Protein 3LLT (pdb70)

Radius of gyration: 21.06 Å; Cα contacts (8 Å, |Δi|>4): 630; chains: 1; bounding box: 60×53×44 Å

Organism: Plasmodium falciparum (isolate 3D7) (NCBI:txid36329)

Solvent-accessible surface area: 16870 Å² total; per-residue (Å²): 115,97,147,90,11,18,91,63,157,150,48,57,75,0,75,123,14,12,62,1,47,117,77,63,32,59,45,95,107,4,14,33,0,19,0,40,30,93,118,66,145,117,109,18,6,0,30,0,3,36,93,77,173,146,43,18,57,52,3,111,105,12,2,72,8,1,149,130,0,51,39,152,65,151,68,5,36,4,0,4,90,20,91,18,111,27,86,43,187,57,16,3,0,0,18,18,25,32,12,9,25,3,0,71,92,0,0,54,130,6,120,115,23,13,12,45,37,100,12,0,61,76,1,0,36,38,0,0,91,0,6,28,28,1,73,152,79,47,0,6,0,1,23,3,40,0,65,8,1,29,0,40,32,59,190,29,46,70,71,94,37,91,23,162,77,36,108,95,38,124,125,32,114,2,51,82,6,171,30,27,18,0,7,0,42,52,0,31,82,10,14,31,154,111,70,189,63,26,71,107,17,19,41,78,39,7,20,0,0,2,3,7,0,41,48,47,26,73,30,11,0,5,2,0,0,1,0,2,0,0,1,3,0,21,40,3,64,64,16,1,170,13,140,39,29,13,13,0,0,3,4,0,58,43,4,20,56,102,6,42,119,72,14,4,99,86,0,24,135,48,112,0,53,126,23,12,58,132,143,46,53,112,12,6,51,76,113,70,28,80,53,127,96,9,55,96,52,8,162,148,24,94,35,0,133,107,44,3,118,67,153,76,0,15,83,0,0,65,34,0,1,40,0,34,27,119,118,15,22,24,2,48,107,3,48,164,35,136,8,16,144

Structure (mmCIF, N/CA/C/O backbone):
data_3LLT
#
_entry.id   3LLT
#
_cell.length_a   140.081
_cell.length_b   140.081
_cell.length_c   52.418
_cell.angle_alpha   90.00
_cell.angle_beta   90.00
_cell.angle_gamma   120.00
#
_symmetry.space_group_name_H-M   'P 65'
#
loop_
_entity.id
_entity.type
_entity.pdbx_description
1 polymer 'Serine/threonine kinase-1, PfLammer'
2 non-polymer 'SULFATE ION'
3 non-polymer 'ACETATE ION'
4 non-polymer 'PHOSPHOAMINOPHOSPHONIC ACID-ADENYLATE ESTER'
5 water water
#
loop_
_atom_site.group_PDB
_atom_site.id
_atom_site.type_symbol
_atom_site.label_atom_id
_atom_site.label_alt_id
_atom_site.label_comp_id
_atom_site.label_asym_id
_atom_site.label_entity_id
_atom_site.label_seq_id
_atom_site.pdbx_PDB_ins_code
_atom_site.Cartn_x
_atom_site.Cartn_y
_atom_site.Cartn_z
_atom_site.occupancy
_atom_site.B_iso_or_equiv
_atom_site.auth_seq_id
_atom_site.auth_comp_id
_atom_site.auth_asym_id
_atom_site.auth_atom_id
_atom_site.pdbx_PDB_model_num
ATOM 1 N N . ASP A 1 20 ? 57.661 -36.258 -7.388 1.00 51.83 535 ASP A N 1
ATOM 2 C CA . ASP A 1 20 ? 59.064 -36.562 -6.974 1.00 51.79 535 ASP A CA 1
ATOM 3 C C . ASP A 1 20 ? 59.565 -35.581 -5.911 1.00 51.75 535 ASP A C 1
ATOM 4 O O . ASP A 1 20 ? 59.037 -34.475 -5.777 1.00 51.73 535 ASP A O 1
ATOM 6 N N . GLU A 1 21 ? 60.586 -35.996 -5.160 1.00 51.68 536 GLU A N 1
ATOM 7 C CA . GLU A 1 21 ? 61.186 -35.158 -4.115 1.00 51.64 536 GLU A CA 1
ATOM 8 C C . GLU A 1 21 ? 62.177 -34.121 -4.662 1.00 51.44 536 GLU A C 1
ATOM 9 O O . GLU A 1 21 ? 62.685 -33.283 -3.912 1.00 51.52 536 GLU A O 1
ATOM 15 N N . ILE A 1 22 ? 62.442 -34.179 -5.967 1.00 51.12 537 ILE A N 1
ATOM 16 C CA . ILE A 1 22 ? 63.291 -33.189 -6.635 1.00 50.74 537 ILE A CA 1
ATOM 17 C C . ILE A 1 22 ? 62.536 -31.860 -6.769 1.00 50.44 537 ILE A C 1
ATOM 18 O O . ILE A 1 22 ? 63.149 -30.794 -6.853 1.00 50.46 537 ILE A O 1
ATOM 23 N N . VAL A 1 23 ? 61.206 -31.939 -6.759 1.00 50.02 538 VAL A N 1
ATOM 24 C CA . VAL A 1 23 ? 60.333 -30.760 -6.803 1.00 49.64 538 VAL A CA 1
ATOM 25 C C . VAL A 1 23 ? 60.530 -29.842 -5.584 1.00 49.34 538 VAL A C 1
ATOM 26 O O . VAL A 1 23 ? 60.261 -28.638 -5.653 1.00 49.32 538 VAL A O 1
ATOM 30 N N . HIS A 1 24 ? 61.011 -30.413 -4.480 1.00 48.90 539 HIS A N 1
ATOM 31 C CA . HIS A 1 24 ? 61.260 -29.658 -3.251 1.00 48.44 539 HIS A CA 1
ATOM 32 C C . HIS A 1 24 ? 62.445 -28.702 -3.361 1.00 48.16 539 HIS A C 1
ATOM 33 O O . HIS A 1 24 ? 63.264 -28.807 -4.276 1.00 48.11 539 HIS A O 1
ATOM 40 N N . PHE A 1 25 ? 62.511 -27.774 -2.408 1.00 47.83 540 PHE A N 1
ATOM 41 C CA . PHE A 1 25 ? 63.552 -26.750 -2.318 1.00 47.52 540 PHE A CA 1
ATOM 42 C C . PHE A 1 25 ? 64.969 -27.299 -2.496 1.00 47.34 540 PHE A C 1
ATOM 43 O O . PHE A 1 25 ? 65.362 -28.264 -1.835 1.00 47.27 540 PHE A O 1
ATOM 51 N N . SER A 1 26 ? 65.719 -26.676 -3.403 1.00 47.15 541 SER A N 1
ATOM 52 C CA . SER A 1 26 ? 67.111 -27.038 -3.658 1.00 46.98 541 SER A CA 1
ATOM 53 C C . SER A 1 26 ? 68.017 -26.376 -2.627 1.00 46.81 541 SER A C 1
ATOM 54 O O . SER A 1 26 ? 68.017 -25.153 -2.477 1.00 46.80 541 SER A O 1
ATOM 57 N N . TRP A 1 27 ? 68.786 -27.199 -1.923 1.00 46.63 542 TRP A N 1
ATOM 58 C CA . TRP A 1 27 ? 69.604 -26.745 -0.806 1.00 46.46 542 TRP A CA 1
ATOM 59 C C . TRP A 1 27 ? 71.028 -27.283 -0.901 1.00 46.46 542 TRP A C 1
ATOM 60 O O . TRP A 1 27 ? 71.323 -28.147 -1.728 1.00 46.45 542 TRP A O 1
ATOM 71 N N . LYS A 1 28 ? 71.904 -26.760 -0.048 1.00 46.46 543 LYS A N 1
ATOM 72 C CA . LYS A 1 28 ? 73.268 -27.259 0.076 1.00 46.49 543 LYS A CA 1
ATOM 73 C C . LYS A 1 28 ? 73.751 -27.006 1.495 1.00 46.37 543 LYS A C 1
ATOM 74 O O . LYS A 1 28 ? 73.344 -26.028 2.123 1.00 46.37 543 LYS A O 1
ATOM 80 N N . LYS A 1 29 ? 74.606 -27.891 2.004 1.00 46.27 544 LYS A N 1
ATOM 81 C CA . LYS A 1 29 ? 75.206 -27.702 3.323 1.00 46.18 544 LYS A CA 1
ATOM 82 C C . LYS A 1 29 ? 76.011 -26.400 3.338 1.00 46.06 544 LYS A C 1
ATOM 83 O O . LYS A 1 29 ? 76.809 -26.140 2.433 1.00 45.99 544 LYS A O 1
ATOM 89 N N . GLY A 1 30 ? 75.778 -25.581 4.359 1.00 45.93 545 GLY A N 1
ATOM 90 C CA . GLY A 1 30 ? 76.437 -24.283 4.470 1.00 45.76 545 GLY A CA 1
ATOM 91 C C . GLY A 1 30 ? 75.577 -23.126 3.999 1.00 45.63 545 GLY A C 1
ATOM 92 O O . GLY A 1 30 ? 75.990 -21.968 4.087 1.00 45.60 545 GLY A O 1
ATOM 93 N N . MET A 1 31 ? 74.385 -23.438 3.489 1.00 45.55 546 MET A N 1
ATOM 94 C CA . MET A 1 31 ? 73.402 -22.420 3.118 1.00 45.48 546 MET A CA 1
ATOM 95 C C . MET A 1 31 ? 73.013 -21.570 4.318 1.00 45.19 546 MET A C 1
ATOM 96 O O . MET A 1 31 ? 72.928 -22.064 5.445 1.00 45.21 546 MET A O 1
ATOM 101 N N . LEU A 1 32 ? 72.768 -20.293 4.055 1.00 44.86 547 LEU A N 1
ATOM 102 C CA . LEU A 1 32 ? 72.433 -19.336 5.093 1.00 44.58 547 LEU A CA 1
ATOM 103 C C . LEU A 1 32 ? 71.068 -18.724 4.782 1.00 44.31 547 LEU A C 1
ATOM 104 O O . LEU A 1 32 ? 70.935 -17.893 3.880 1.00 44.42 547 LEU A O 1
ATOM 109 N N . LEU A 1 33 ? 70.055 -19.168 5.524 1.00 43.87 548 LEU A N 1
ATOM 110 C CA . LEU A 1 33 ? 68.671 -18.752 5.297 1.00 43.47 548 LEU A CA 1
ATOM 111 C C . LEU A 1 33 ? 68.298 -17.556 6.166 1.00 43.18 548 LEU A C 1
ATOM 112 O O . LEU A 1 33 ? 68.489 -17.587 7.386 1.00 43.13 548 LEU A O 1
ATOM 117 N N . ASN A 1 34 ? 67.776 -16.509 5.522 1.00 42.82 549 ASN A N 1
ATOM 118 C CA . ASN A 1 34 ? 67.270 -15.302 6.196 1.00 42.50 549 ASN A CA 1
ATOM 119 C C . ASN A 1 34 ? 68.278 -14.641 7.150 1.00 42.18 549 ASN A C 1
ATOM 120 O O . ASN A 1 34 ? 67.893 -14.094 8.190 1.00 42.17 549 ASN A O 1
ATOM 125 N N A ASN A 1 35 ? 69.559 -14.709 6.783 0.50 42.00 550 ASN A N 1
ATOM 126 N N B ASN A 1 35 ? 69.558 -14.689 6.776 0.50 41.99 550 ASN A N 1
ATOM 127 C CA A ASN A 1 35 ? 70.666 -14.178 7.589 0.50 41.79 550 ASN A CA 1
ATOM 128 C CA B ASN A 1 35 ? 70.675 -14.180 7.591 0.50 41.76 550 ASN A CA 1
ATOM 129 C C A ASN A 1 35 ? 70.670 -14.645 9.046 0.50 41.59 550 ASN A C 1
ATOM 130 C C B ASN A 1 35 ? 70.671 -14.646 9.048 0.50 41.57 550 ASN A C 1
ATOM 131 O O A ASN A 1 35 ? 71.058 -13.891 9.942 0.50 41.62 550 ASN A O 1
ATOM 132 O O B ASN A 1 35 ? 71.055 -13.892 9.945 0.50 41.61 550 ASN A O 1
ATOM 141 N N . ALA A 1 36 ? 70.243 -15.888 9.270 1.00 41.36 551 ALA A N 1
ATOM 142 C CA . ALA A 1 36 ? 70.123 -16.446 10.624 1.00 40.90 551 ALA A CA 1
ATOM 143 C C . ALA A 1 36 ? 70.357 -17.954 10.704 1.00 40.54 551 ALA A C 1
ATOM 144 O O . ALA A 1 36 ? 71.098 -18.422 11.569 1.00 40.45 551 ALA A O 1
ATOM 146 N N . PHE A 1 37 ? 69.726 -18.708 9.805 1.00 40.12 552 PHE A N 1
ATOM 147 C CA . PHE A 1 37 ? 69.727 -20.169 9.885 1.00 39.69 552 PHE A CA 1
ATOM 148 C C . PHE A 1 37 ? 70.751 -20.831 8.969 1.00 39.68 552 PHE A C 1
ATOM 149 O O . PHE A 1 37 ? 70.729 -20.642 7.751 1.00 39.69 552 PHE A O 1
ATOM 157 N N . LEU A 1 38 ? 71.644 -21.611 9.572 1.00 39.61 553 LEU A N 1
ATOM 158 C CA . LEU A 1 38 ? 72.662 -22.350 8.833 1.00 39.60 553 LEU A CA 1
ATOM 159 C C . LEU A 1 38 ? 72.197 -23.778 8.559 1.00 39.50 553 LEU A C 1
ATOM 160 O O . LEU A 1 38 ? 72.032 -24.572 9.487 1.00 39.39 553 LEU A O 1
ATOM 165 N N . VAL A 1 39 ? 71.995 -24.094 7.281 1.00 39.42 554 VAL A N 1
ATOM 166 C CA . VAL A 1 39 ? 71.544 -25.423 6.859 1.00 39.30 554 VAL A CA 1
ATOM 167 C C . VAL A 1 39 ? 72.641 -26.473 7.065 1.00 39.27 554 VAL A C 1
ATOM 168 O O . VAL A 1 39 ? 73.772 -26.304 6.597 1.00 39.29 554 VAL A O 1
ATOM 172 N N . ILE A 1 40 ? 72.294 -27.545 7.774 1.00 39.17 555 ILE A N 1
ATOM 173 C CA . ILE A 1 40 ? 73.220 -28.647 8.044 1.00 39.10 555 ILE A CA 1
ATOM 174 C C . ILE A 1 40 ? 72.892 -29.874 7.182 1.00 39.09 555 ILE A C 1
ATOM 175 O O . ILE A 1 40 ? 73.748 -30.362 6.443 1.00 39.10 555 ILE A O 1
ATOM 180 N N . ARG A 1 41 ? 71.653 -30.356 7.280 1.00 39.07 556 ARG A N 1
ATOM 181 C CA . ARG A 1 41 ? 71.202 -31.537 6.539 1.00 39.14 556 ARG A CA 1
ATOM 182 C C . ARG A 1 41 ? 69.676 -31.583 6.413 1.00 39.04 556 ARG A C 1
ATOM 183 O O . ARG A 1 41 ? 68.974 -30.760 7.004 1.00 39.04 556 ARG A O 1
ATOM 191 N N . LYS A 1 42 ? 69.177 -32.545 5.635 1.00 38.88 557 LYS A N 1
ATOM 192 C CA . LYS A 1 42 ? 67.740 -32.778 5.505 1.00 38.74 557 LYS A CA 1
ATOM 193 C C . LYS A 1 42 ? 67.254 -33.749 6.580 1.00 38.57 557 LYS A C 1
ATOM 194 O O . LYS A 1 42 ? 67.913 -34.749 6.865 1.00 38.53 557 LYS A O 1
ATOM 200 N N . MET A 1 43 ? 66.102 -33.440 7.171 1.00 38.46 558 MET A N 1
ATOM 201 C CA . MET A 1 43 ? 65.497 -34.283 8.205 1.00 38.32 558 MET A CA 1
ATOM 202 C C . MET A 1 43 ? 64.385 -35.168 7.646 1.00 38.33 558 MET A C 1
ATOM 203 O O . MET A 1 43 ? 64.218 -36.310 8.076 1.00 38.32 558 MET A O 1
ATOM 208 N N . GLY A 1 44 ? 63.627 -34.631 6.692 1.00 38.27 559 GLY A N 1
ATOM 209 C CA . GLY A 1 44 ? 62.539 -35.369 6.062 1.00 38.31 559 GLY A CA 1
ATOM 210 C C . GLY A 1 44 ? 61.755 -34.546 5.060 1.00 38.34 559 GLY A C 1
ATOM 211 O O . GLY A 1 44 ? 61.797 -33.312 5.080 1.00 38.40 559 GLY A O 1
ATOM 212 N N . ASP A 1 45 ? 61.037 -35.240 4.181 1.00 38.30 560 ASP A N 1
ATOM 213 C CA . ASP A 1 45 ? 60.226 -34.601 3.153 1.00 38.25 560 ASP A CA 1
ATOM 214 C C . ASP A 1 45 ? 58.754 -34.948 3.309 1.00 38.11 560 ASP A C 1
ATOM 215 O O . ASP A 1 45 ? 58.404 -36.078 3.653 1.00 38.14 560 ASP A O 1
ATOM 220 N N . GLY A 1 46 ? 57.900 -33.959 3.065 1.00 37.97 561 GLY A N 1
ATOM 221 C CA . GLY A 1 46 ? 56.470 -34.189 2.914 1.00 37.81 561 GLY A CA 1
ATOM 222 C C . GLY A 1 46 ? 56.097 -34.015 1.454 1.00 37.77 561 GLY A C 1
ATOM 223 O O . GLY A 1 46 ? 56.934 -34.203 0.564 1.00 37.72 561 GLY A O 1
ATOM 224 N N . THR A 1 47 ? 54.843 -33.658 1.202 1.00 37.66 562 THR A N 1
ATOM 225 C CA . THR A 1 47 ? 54.404 -33.343 -0.155 1.00 37.54 562 THR A CA 1
ATOM 226 C C . THR A 1 47 ? 54.369 -31.828 -0.351 1.00 37.30 562 THR A C 1
ATOM 227 O O . THR A 1 47 ? 54.385 -31.337 -1.484 1.00 37.36 562 THR A O 1
ATOM 231 N N . PHE A 1 48 ? 54.337 -31.096 0.761 1.00 36.93 563 PHE A N 1
ATOM 232 C CA . PHE A 1 48 ? 54.246 -29.636 0.737 1.00 36.69 563 PHE A CA 1
ATOM 233 C C . PHE A 1 48 ? 55.549 -28.950 1.149 1.00 36.29 563 PHE A C 1
ATOM 234 O O . PHE A 1 48 ? 55.888 -27.887 0.624 1.00 36.30 563 PHE A O 1
ATOM 242 N N . GLY A 1 49 ? 56.271 -29.555 2.088 1.00 35.81 564 GLY A N 1
ATOM 243 C CA . GLY A 1 49 ? 57.475 -28.943 2.634 1.00 35.21 564 GLY A CA 1
ATOM 244 C C . GLY A 1 49 ? 58.662 -29.871 2.793 1.00 34.80 564 GLY A C 1
ATOM 245 O O . GLY A 1 49 ? 58.505 -31.081 2.969 1.00 34.86 564 GLY A O 1
ATOM 246 N N . ARG A 1 50 ? 59.854 -29.286 2.719 1.00 34.32 565 ARG A N 1
ATOM 247 C CA . ARG A 1 50 ? 61.104 -29.984 2.998 1.00 33.87 565 ARG A CA 1
ATOM 248 C C . ARG A 1 50 ? 61.666 -29.461 4.317 1.00 33.56 565 ARG A C 1
ATOM 249 O O . ARG A 1 50 ? 61.843 -28.252 4.488 1.00 33.41 565 ARG A O 1
ATOM 257 N N . VAL A 1 51 ? 61.936 -30.376 5.245 1.00 33.20 566 VAL A N 1
ATOM 258 C CA . VAL A 1 51 ? 62.386 -30.010 6.589 1.00 32.82 566 VAL A CA 1
ATOM 259 C C . VAL A 1 51 ? 63.897 -30.182 6.736 1.00 32.64 566 VAL A C 1
ATOM 260 O O . VAL A 1 51 ? 64.418 -31.295 6.651 1.00 32.68 566 VAL A O 1
ATOM 264 N N . LEU A 1 52 ? 64.587 -29.066 6.954 1.00 32.46 567 LEU A N 1
ATOM 265 C CA . LEU A 1 52 ? 66.043 -29.054 7.065 1.00 32.29 567 LEU A CA 1
ATOM 266 C C . LEU A 1 52 ? 66.488 -28.740 8.488 1.00 32.20 567 LEU A C 1
ATOM 267 O O . LEU A 1 52 ? 65.910 -27.878 9.153 1.00 32.22 567 LEU A O 1
ATOM 272 N N . LEU A 1 53 ? 67.515 -29.449 8.951 1.00 32.11 568 LEU A N 1
ATOM 273 C CA . LEU A 1 53 ? 68.117 -29.168 10.250 1.00 32.03 568 LEU A CA 1
ATOM 274 C C . LEU A 1 53 ? 69.037 -27.955 10.140 1.00 32.07 568 LEU A C 1
ATOM 275 O O . LEU A 1 53 ? 69.971 -27.942 9.333 1.00 31.96 568 LEU A O 1
ATOM 280 N N . CYS A 1 54 ? 68.757 -26.940 10.952 1.00 32.11 569 CYS A N 1
ATOM 281 C CA . CYS A 1 54 ? 69.502 -25.686 10.913 1.00 32.25 569 CYS A CA 1
ATOM 282 C C . CYS A 1 54 ? 70.007 -25.264 12.284 1.00 32.24 569 CYS A C 1
ATOM 283 O O . CYS A 1 54 ? 69.375 -25.544 13.304 1.00 32.23 569 CYS A O 1
ATOM 286 N N . GLN A 1 55 ? 71.152 -24.589 12.297 1.00 32.36 570 GLN A N 1
ATOM 287 C CA . GLN A 1 55 ? 71.639 -23.922 13.497 1.00 32.55 570 GLN A CA 1
ATOM 288 C C . GLN A 1 55 ? 71.567 -22.409 13.315 1.00 32.53 570 GLN A C 1
ATOM 289 O O . GLN A 1 55 ? 72.056 -21.870 12.320 1.00 32.36 570 GLN A O 1
ATOM 295 N N . HIS A 1 56 ? 70.941 -21.740 14.279 1.00 32.64 571 HIS A N 1
ATOM 296 C CA . HIS A 1 56 ? 70.854 -20.284 14.299 1.00 32.78 571 HIS A CA 1
ATOM 297 C C . HIS A 1 56 ? 72.213 -19.712 14.691 1.00 32.85 571 HIS A C 1
ATOM 298 O O . HIS A 1 56 ? 72.804 -20.135 15.685 1.00 32.81 571 HIS A O 1
ATOM 305 N N . ILE A 1 57 ? 72.713 -18.759 13.907 1.00 33.02 572 ILE A N 1
ATOM 306 C CA . ILE A 1 57 ? 74.058 -18.209 14.135 1.00 33.15 572 ILE A CA 1
ATOM 307 C C . ILE A 1 57 ? 74.151 -17.202 15.290 1.00 33.20 572 ILE A C 1
ATOM 308 O O . ILE A 1 57 ? 75.250 -16.820 15.692 1.00 33.31 572 ILE A O 1
ATOM 313 N N . ASP A 1 58 ? 73.005 -16.784 15.823 1.00 33.34 573 ASP A N 1
ATOM 314 C CA . ASP A 1 58 ? 72.974 -15.839 16.940 1.00 33.43 573 ASP A CA 1
ATOM 315 C C . ASP A 1 58 ? 72.921 -16.519 18.305 1.00 33.50 573 ASP A C 1
ATOM 316 O O . ASP A 1 58 ? 73.534 -16.039 19.259 1.00 33.65 573 ASP A O 1
ATOM 321 N N . ASN A 1 59 ? 72.186 -17.626 18.399 1.00 33.50 574 ASN A N 1
ATOM 322 C CA . ASN A 1 59 ? 72.034 -18.339 19.670 1.00 33.49 574 ASN A CA 1
ATOM 323 C C . ASN A 1 59 ? 72.642 -19.742 19.706 1.00 33.56 574 ASN A C 1
ATOM 324 O O . ASN A 1 59 ? 72.754 -20.346 20.775 1.00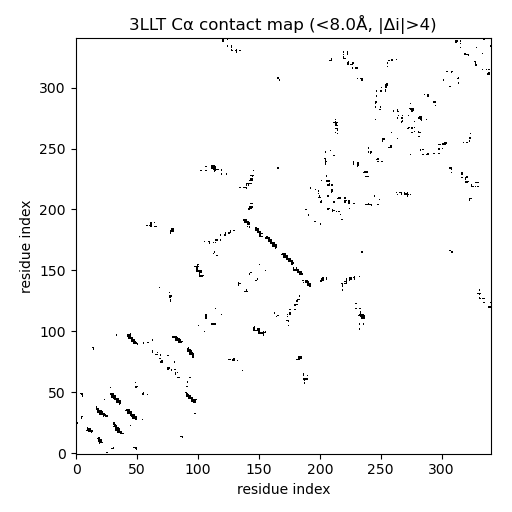 33.64 574 ASN A O 1
ATOM 329 N N . LYS A 1 60 ? 73.027 -20.250 18.535 1.00 33.59 575 LYS A N 1
ATOM 330 C CA . LYS A 1 60 ? 73.637 -21.584 18.381 1.00 33.68 575 LYS A CA 1
ATOM 331 C C . LYS A 1 60 ? 72.644 -22.740 18.596 1.00 33.48 575 LYS A C 1
ATOM 332 O O . LYS A 1 60 ? 73.018 -23.913 18.487 1.00 33.34 575 LYS A O 1
ATOM 338 N N . LYS A 1 61 ? 71.389 -22.399 18.890 1.00 33.24 576 LYS A N 1
ATOM 339 C CA . LYS A 1 61 ? 70.317 -23.383 19.065 1.00 33.11 576 LYS A CA 1
ATOM 340 C C . LYS A 1 61 ? 69.948 -24.059 17.743 1.00 32.91 576 LYS A C 1
ATOM 341 O O . LYS A 1 61 ? 70.103 -23.472 16.669 1.00 32.84 576 LYS A O 1
ATOM 347 N N . TYR A 1 62 ? 69.464 -25.296 17.834 1.00 32.75 577 TYR A N 1
ATOM 348 C CA . TYR A 1 62 ? 69.101 -26.080 16.653 1.00 32.61 577 TYR A CA 1
ATOM 349 C C . TYR A 1 62 ? 67.606 -26.027 16.368 1.00 32.22 577 TYR A C 1
ATOM 350 O O . TYR A 1 62 ? 66.788 -26.066 17.288 1.00 32.11 577 TYR A O 1
ATOM 359 N N . TYR A 1 63 ? 67.262 -25.941 15.087 1.00 31.92 578 TYR A N 1
ATOM 360 C CA . TYR A 1 63 ? 65.871 -25.859 14.655 1.00 31.72 578 TYR A CA 1
ATOM 361 C C . TYR A 1 63 ? 65.598 -26.736 13.440 1.00 31.65 578 TYR A C 1
ATOM 362 O O . TYR A 1 63 ? 66.485 -26.972 12.616 1.00 31.62 578 TYR A O 1
ATOM 371 N N . ALA A 1 64 ? 64.360 -27.212 13.343 1.00 31.57 579 ALA A N 1
ATOM 372 C CA . ALA A 1 64 ? 63.872 -27.869 12.142 1.00 31.56 579 ALA A CA 1
ATOM 373 C C . ALA A 1 64 ? 63.115 -26.834 11.314 1.00 31.63 579 ALA A C 1
ATOM 374 O O . ALA A 1 64 ? 62.082 -26.315 11.745 1.00 31.58 579 ALA A O 1
ATOM 376 N N . VAL A 1 65 ? 63.649 -26.515 10.140 1.00 31.70 580 VAL A N 1
ATOM 377 C CA . VAL A 1 65 ? 63.043 -25.508 9.274 1.00 31.97 580 VAL A CA 1
ATOM 378 C C . VAL A 1 65 ? 62.310 -26.172 8.109 1.00 32.30 580 VAL A C 1
ATOM 379 O O . VAL A 1 65 ? 62.927 -26.822 7.259 1.00 32.06 580 VAL A O 1
ATOM 383 N N . LYS A 1 66 ? 60.989 -26.005 8.083 1.00 32.75 581 LYS A N 1
ATOM 384 C CA . LYS A 1 66 ? 60.175 -26.524 6.992 1.00 33.35 581 LYS A CA 1
ATOM 385 C C . LYS A 1 66 ? 60.056 -25.486 5.883 1.00 33.83 581 LYS A C 1
ATOM 386 O O . LYS A 1 66 ? 59.423 -24.444 6.057 1.00 33.84 581 LYS A O 1
ATOM 392 N N . VAL A 1 67 ? 60.684 -25.782 4.750 1.00 34.59 582 VAL A N 1
ATOM 393 C CA . VAL A 1 67 ? 60.637 -24.918 3.578 1.00 35.37 582 VAL A CA 1
ATOM 394 C C . VAL A 1 67 ? 59.533 -25.408 2.640 1.00 36.03 582 VAL A C 1
ATOM 395 O O . VAL A 1 67 ? 59.654 -26.469 2.021 1.00 36.06 582 VAL A O 1
ATOM 399 N N . VAL A 1 68 ? 58.458 -24.628 2.554 1.00 36.88 583 VAL A N 1
ATOM 400 C CA . VAL A 1 68 ? 57.298 -24.964 1.726 1.00 37.75 583 VAL A CA 1
ATOM 401 C C . VAL A 1 68 ? 57.565 -24.608 0.262 1.00 38.49 583 VAL A C 1
ATOM 402 O O . VAL A 1 68 ? 58.242 -23.624 -0.029 1.00 38.67 583 VAL A O 1
ATOM 406 N N . ARG A 1 69 ? 57.023 -25.415 -0.647 1.00 39.49 584 ARG A N 1
ATOM 407 C CA . ARG A 1 69 ? 57.249 -25.264 -2.088 1.00 40.53 584 ARG A CA 1
ATOM 408 C C . ARG A 1 69 ? 56.783 -23.916 -2.657 1.00 41.14 584 ARG A C 1
ATOM 409 O O . ARG A 1 69 ? 55.867 -23.286 -2.119 1.00 41.18 584 ARG A O 1
ATOM 417 N N . ASN A 1 70 ? 57.432 -23.497 -3.747 1.00 41.95 585 ASN A N 1
ATOM 418 C CA . ASN A 1 70 ? 57.181 -22.215 -4.426 1.00 42.72 585 ASN A CA 1
ATOM 419 C C . ASN A 1 70 ? 55.712 -21.866 -4.654 1.00 43.13 585 ASN A C 1
ATOM 420 O O . ASN A 1 70 ? 55.331 -20.697 -4.567 1.00 43.41 585 ASN A O 1
ATOM 425 N N . ILE A 1 71 ? 54.906 -22.884 -4.951 1.00 43.53 586 ILE A N 1
ATOM 426 C CA . ILE A 1 71 ? 53.494 -22.722 -5.321 1.00 43.93 586 ILE A CA 1
ATOM 427 C C . ILE A 1 71 ? 52.716 -21.830 -4.348 1.00 44.18 586 ILE A C 1
ATOM 428 O O . ILE A 1 71 ? 52.882 -21.927 -3.130 1.00 44.21 586 ILE A O 1
ATOM 433 N N . LYS A 1 72 ? 51.875 -20.964 -4.913 1.00 44.51 587 LYS A N 1
ATOM 434 C CA . LYS A 1 72 ? 51.147 -19.939 -4.163 1.00 44.81 587 LYS A CA 1
ATOM 435 C C . LYS A 1 72 ? 50.057 -20.502 -3.242 1.00 44.84 587 LYS A C 1
ATOM 436 O O . LYS A 1 72 ? 49.814 -19.955 -2.162 1.00 44.86 587 LYS A O 1
ATOM 442 N N . LYS A 1 73 ? 49.407 -21.585 -3.669 1.00 44.89 588 LYS A N 1
ATOM 443 C CA . LYS A 1 73 ? 48.347 -22.214 -2.874 1.00 44.93 588 LYS A CA 1
ATOM 444 C C . LYS A 1 73 ? 48.903 -22.919 -1.632 1.00 44.77 588 LYS A C 1
ATOM 445 O O . LYS A 1 73 ? 48.233 -22.989 -0.598 1.00 44.78 588 LYS A O 1
ATOM 451 N N . TYR A 1 74 ? 50.130 -23.428 -1.743 1.00 44.55 589 TYR A N 1
ATOM 452 C CA . TYR A 1 74 ? 50.809 -24.071 -0.618 1.00 44.28 589 TYR A CA 1
ATOM 453 C C . TYR A 1 74 ? 51.371 -23.042 0.357 1.00 43.99 589 TYR A C 1
ATOM 454 O O . TYR A 1 74 ? 51.565 -23.339 1.536 1.00 43.94 589 TYR A O 1
ATOM 463 N N . THR A 1 75 ? 51.633 -21.837 -0.148 1.00 43.72 590 THR A N 1
ATOM 464 C CA . THR A 1 75 ? 52.047 -20.702 0.675 1.00 43.47 590 THR A CA 1
ATOM 465 C C . THR A 1 75 ? 50.887 -20.242 1.561 1.00 43.27 590 THR A C 1
ATOM 466 O O . THR A 1 75 ? 51.077 -19.957 2.747 1.00 43.30 590 THR A O 1
ATOM 470 N N . ARG A 1 76 ? 49.692 -20.184 0.975 1.00 42.98 591 ARG A N 1
ATOM 471 C CA . ARG A 1 76 ? 48.483 -19.764 1.684 1.00 42.72 591 ARG A CA 1
ATOM 472 C C . ARG A 1 76 ? 48.095 -20.739 2.799 1.00 42.47 591 ARG A C 1
ATOM 473 O O . ARG A 1 76 ? 47.732 -20.314 3.898 1.00 42.43 591 ARG A O 1
ATOM 475 N N . SER A 1 77 ? 48.179 -22.037 2.512 1.00 42.16 592 SER A N 1
ATOM 476 C CA . SER A 1 77 ? 47.852 -23.071 3.495 1.00 41.99 592 SER A CA 1
ATOM 477 C C . SER A 1 77 ? 48.889 -23.143 4.618 1.00 41.76 592 SER A C 1
ATOM 478 O O . SER A 1 77 ? 48.547 -23.439 5.766 1.00 41.70 592 SER A O 1
ATOM 481 N N . ALA A 1 78 ? 50.146 -22.860 4.278 1.00 41.44 593 ALA A N 1
ATOM 482 C CA . ALA A 1 78 ? 51.226 -22.788 5.263 1.00 41.19 593 ALA A CA 1
ATOM 483 C C . ALA A 1 78 ? 51.014 -21.647 6.255 1.00 41.02 593 ALA A C 1
ATOM 484 O O . ALA A 1 78 ? 51.377 -21.765 7.426 1.00 40.96 593 ALA A O 1
ATOM 486 N N . LYS A 1 79 ? 50.432 -20.547 5.776 1.00 40.87 594 LYS A N 1
ATOM 487 C CA . LYS A 1 79 ? 50.098 -19.406 6.628 1.00 40.72 594 LYS A CA 1
ATOM 488 C C . LYS A 1 79 ? 48.991 -19.772 7.612 1.00 40.44 594 LYS A C 1
ATOM 489 O O . LYS A 1 79 ? 49.017 -19.349 8.769 1.00 40.40 594 LYS A O 1
ATOM 495 N N . ILE A 1 80 ? 48.025 -20.559 7.143 1.00 40.18 595 ILE A N 1
ATOM 496 C CA . ILE A 1 80 ? 46.959 -21.082 7.999 1.00 39.94 595 ILE A CA 1
ATOM 497 C C . ILE A 1 80 ? 47.559 -22.059 9.011 1.00 39.66 595 ILE A C 1
ATOM 498 O O . ILE A 1 80 ? 47.216 -22.026 10.193 1.00 39.54 595 ILE A O 1
ATOM 503 N N . GLU A 1 81 ? 48.468 -22.910 8.536 1.00 39.39 596 GLU A N 1
ATOM 504 C CA . GLU A 1 81 ? 49.190 -23.847 9.390 1.00 39.24 596 GLU A CA 1
ATOM 505 C C . GLU A 1 81 ? 49.973 -23.115 10.482 1.00 39.09 596 GLU A C 1
ATOM 506 O O . GLU A 1 81 ? 49.937 -23.513 11.647 1.00 39.06 596 GLU A O 1
ATOM 512 N N . ALA A 1 82 ? 50.670 -22.046 10.096 1.00 38.92 597 ALA A N 1
ATOM 513 C CA . ALA A 1 82 ? 51.403 -21.192 11.035 1.00 38.73 597 ALA A CA 1
ATOM 514 C C . ALA A 1 82 ? 50.467 -20.604 12.082 1.00 38.62 597 ALA A C 1
ATOM 515 O O . ALA A 1 82 ? 50.799 -20.548 13.266 1.00 38.49 597 ALA A O 1
ATOM 517 N N . ASP A 1 83 ? 49.293 -20.178 11.623 1.00 38.63 598 ASP A N 1
ATOM 518 C CA . ASP A 1 83 ? 48.271 -19.580 12.473 1.00 38.66 598 ASP A CA 1
ATOM 519 C C . ASP A 1 83 ? 47.709 -20.580 13.486 1.00 38.35 598 ASP A C 1
ATOM 520 O O . ASP A 1 83 ? 47.570 -20.254 14.667 1.00 38.46 598 ASP A O 1
ATOM 525 N N . ILE A 1 84 ? 47.400 -21.793 13.022 1.00 37.97 599 ILE A N 1
ATOM 526 C CA . ILE A 1 84 ? 46.900 -22.867 13.889 1.00 37.57 599 ILE A CA 1
ATOM 527 C C . ILE A 1 84 ? 47.951 -23.268 14.928 1.00 37.47 599 ILE A C 1
ATOM 528 O O . ILE A 1 84 ? 47.644 -23.374 16.118 1.00 37.38 599 ILE A O 1
ATOM 533 N N . LEU A 1 85 ? 49.186 -23.475 14.471 1.00 37.33 600 LEU A N 1
ATOM 534 C CA . LEU A 1 85 ? 50.305 -23.819 15.350 1.00 37.31 600 LEU A CA 1
ATOM 535 C C . LEU A 1 85 ? 50.544 -22.781 16.447 1.00 37.41 600 LEU A C 1
ATOM 536 O O . LEU A 1 85 ? 50.814 -23.141 17.592 1.00 37.31 600 LEU A O 1
ATOM 541 N N . LYS A 1 86 ? 50.433 -21.502 16.084 1.00 37.56 601 LYS A N 1
ATOM 542 C CA . LYS A 1 86 ? 50.620 -20.386 17.013 1.00 37.73 601 LYS A CA 1
ATOM 543 C C . LYS A 1 86 ? 49.583 -20.390 18.140 1.00 37.73 601 LYS A C 1
ATOM 544 O O . LYS A 1 86 ? 49.910 -20.105 19.293 1.00 37.72 601 LYS A O 1
ATOM 550 N N . LYS A 1 87 ? 48.342 -20.732 17.798 1.00 37.75 602 LYS A N 1
ATOM 551 C CA . LYS A 1 87 ? 47.236 -20.749 18.756 1.00 37.72 602 LYS A CA 1
ATOM 552 C C . LYS A 1 87 ? 47.359 -21.852 19.805 1.00 37.58 602 LYS A C 1
ATOM 553 O O . LYS A 1 87 ? 46.899 -21.688 20.936 1.00 37.65 602 LYS A O 1
ATOM 559 N N . ILE A 1 88 ? 47.980 -22.969 19.431 1.00 37.35 603 ILE A N 1
ATOM 560 C CA . ILE A 1 88 ? 48.082 -24.127 20.326 1.00 37.13 603 ILE A CA 1
ATOM 561 C C . ILE A 1 88 ? 49.423 -24.260 21.062 1.00 36.99 603 ILE A C 1
ATOM 562 O O . ILE A 1 88 ? 49.643 -25.241 21.778 1.00 36.94 603 ILE A O 1
ATOM 567 N N . GLN A 1 89 ? 50.309 -23.279 20.889 1.00 36.82 604 GLN A N 1
ATOM 568 C CA . GLN A 1 89 ? 51.547 -23.223 21.668 1.00 36.69 604 GLN A CA 1
ATOM 569 C C . GLN A 1 89 ? 51.221 -22.829 23.106 1.00 36.69 604 GLN A C 1
ATOM 570 O O . GLN A 1 89 ? 50.512 -21.847 23.345 1.00 36.67 604 GLN A O 1
ATOM 576 N N . ASN A 1 90 ? 51.737 -23.607 24.053 1.00 36.66 605 ASN A N 1
ATOM 577 C CA . ASN A 1 90 ? 51.419 -23.443 25.468 1.00 36.71 605 ASN A CA 1
ATOM 578 C C . ASN A 1 90 ? 52.672 -23.440 26.347 1.00 36.79 605 ASN A C 1
ATOM 579 O O . ASN A 1 90 ? 53.790 -23.395 25.833 1.00 36.81 605 ASN A O 1
ATOM 584 N N . ASP A 1 91 ? 52.482 -23.491 27.665 1.00 36.89 606 ASP A N 1
ATOM 585 C CA . ASP A 1 91 ? 53.594 -23.389 28.613 1.00 36.99 606 ASP A CA 1
ATOM 586 C C . ASP A 1 91 ? 53.811 -24.656 29.447 1.00 36.81 606 ASP A C 1
ATOM 587 O O . ASP A 1 91 ? 54.523 -24.631 30.457 1.00 36.76 606 ASP A O 1
ATOM 592 N N . ASP A 1 92 ? 53.200 -25.757 29.012 1.00 36.55 607 ASP A N 1
ATOM 593 C CA . ASP A 1 92 ? 53.437 -27.084 29.583 1.00 36.37 607 ASP A CA 1
ATOM 594 C C . ASP A 1 92 ? 54.892 -27.495 29.338 1.00 36.16 607 ASP A C 1
ATOM 595 O O . ASP A 1 92 ? 55.520 -27.012 28.393 1.00 36.13 607 ASP A O 1
ATOM 600 N N . ILE A 1 93 ? 55.423 -28.371 30.192 1.00 36.00 608 ILE A N 1
ATOM 601 C CA . ILE A 1 93 ? 56.817 -28.833 30.079 1.00 35.84 608 ILE A CA 1
ATOM 602 C C . ILE A 1 93 ? 57.088 -29.488 28.724 1.00 35.63 608 ILE A C 1
ATOM 603 O O . ILE A 1 93 ? 58.101 -29.207 28.083 1.00 35.72 608 ILE A O 1
ATOM 607 N N . ASN A 1 94 ? 56.175 -30.362 28.305 1.00 35.24 609 ASN A N 1
ATOM 608 C CA . ASN A 1 94 ? 56.294 -31.078 27.039 1.00 34.84 609 ASN A CA 1
ATOM 609 C C . ASN A 1 94 ? 55.460 -30.442 25.927 1.00 34.37 609 ASN A C 1
ATOM 610 O O . ASN A 1 94 ? 55.191 -31.082 24.908 1.00 34.28 609 ASN A O 1
ATOM 615 N N . ASN A 1 95 ? 55.061 -29.184 26.133 1.00 33.73 610 ASN A N 1
ATOM 616 C CA . ASN A 1 95 ? 54.185 -28.446 25.211 1.00 33.15 610 ASN A CA 1
ATOM 617 C C . ASN A 1 95 ? 52.883 -29.202 24.909 1.00 32.82 610 ASN A C 1
ATOM 618 O O . ASN A 1 95 ? 52.336 -29.115 23.805 1.00 32.63 610 ASN A O 1
ATOM 623 N N . ASN A 1 96 ? 52.397 -29.933 25.915 1.00 32.38 611 ASN A N 1
ATOM 624 C CA . ASN A 1 96 ? 51.266 -30.857 25.779 1.00 32.08 611 ASN A CA 1
ATOM 625 C C . ASN A 1 96 ? 51.433 -31.862 24.630 1.00 31.88 611 ASN A C 1
ATOM 626 O O . ASN A 1 96 ? 50.456 -32.272 23.997 1.00 31.82 611 ASN A O 1
ATOM 631 N N . ASN A 1 97 ? 52.686 -32.249 24.388 1.00 31.57 612 ASN A N 1
ATOM 632 C CA . ASN A 1 97 ? 53.072 -33.185 23.324 1.00 31.32 612 ASN A CA 1
ATOM 633 C C . ASN A 1 97 ? 52.709 -32.725 21.909 1.00 31.18 612 ASN A C 1
ATOM 634 O O . ASN A 1 97 ? 52.455 -33.540 21.017 1.00 31.11 612 ASN A O 1
ATOM 639 N N . ILE A 1 98 ? 52.697 -31.408 21.728 1.00 30.98 613 ILE A N 1
ATOM 640 C CA . ILE A 1 98 ? 52.525 -30.778 20.428 1.00 30.89 613 ILE A CA 1
ATOM 641 C C . ILE A 1 98 ? 53.877 -30.199 20.025 1.00 30.95 613 ILE A C 1
ATOM 642 O O . ILE A 1 98 ? 54.576 -29.623 20.860 1.00 30.91 613 ILE A O 1
ATOM 647 N N . VAL A 1 99 ? 54.249 -30.370 18.756 1.00 31.11 614 VAL A N 1
ATOM 648 C CA . VAL A 1 99 ? 55.507 -29.827 18.235 1.00 31.26 614 VAL A CA 1
ATOM 649 C C . VAL A 1 99 ? 55.635 -28.339 18.563 1.00 31.55 614 VAL A C 1
ATOM 650 O O . VAL A 1 99 ? 54.697 -27.565 18.354 1.00 31.45 614 VAL A O 1
ATOM 654 N N . LYS A 1 100 ? 56.789 -27.960 19.106 1.00 32.00 615 LYS A N 1
ATOM 655 C CA . LYS A 1 100 ? 57.080 -26.562 19.399 1.00 32.54 615 LYS A CA 1
ATOM 656 C C . LYS A 1 100 ? 57.289 -25.775 18.113 1.00 32.71 615 LYS A C 1
ATOM 657 O O . LYS A 1 100 ? 58.135 -26.121 17.288 1.00 32.68 615 LYS A O 1
ATOM 663 N N . TYR A 1 101 ? 56.488 -24.727 17.953 1.00 33.14 616 TYR A N 1
ATOM 664 C CA . TYR A 1 101 ? 56.566 -23.833 16.807 1.00 33.54 616 TYR A CA 1
ATOM 665 C C . TYR A 1 101 ? 57.069 -22.475 17.285 1.00 34.07 616 TYR A C 1
ATOM 666 O O . TYR A 1 101 ? 56.524 -21.903 18.234 1.00 34.17 616 TYR A O 1
ATOM 675 N N . HIS A 1 102 ? 58.111 -21.968 16.630 1.00 34.72 617 HIS A N 1
ATOM 676 C CA . HIS A 1 102 ? 58.804 -20.763 17.091 1.00 35.41 617 HIS A CA 1
ATOM 677 C C . HIS A 1 102 ? 58.564 -19.526 16.231 1.00 35.80 617 HIS A C 1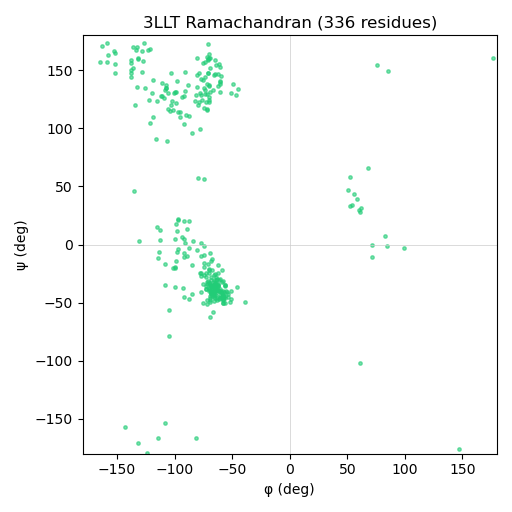
ATOM 678 O O . HIS A 1 102 ? 58.829 -18.407 16.670 1.00 35.96 617 HIS A O 1
ATOM 685 N N . GLY A 1 103 ? 58.065 -19.724 15.015 1.00 36.27 618 GLY A N 1
ATOM 686 C CA . GLY A 1 103 ? 57.769 -18.607 14.125 1.00 36.75 618 GLY A CA 1
ATOM 687 C C . GLY A 1 103 ? 57.975 -18.906 12.654 1.00 37.19 618 GLY A C 1
ATOM 688 O O . GLY A 1 103 ? 58.296 -20.035 12.269 1.00 37.04 618 GLY A O 1
ATOM 689 N N . LYS A 1 104 ? 57.790 -17.877 11.833 1.00 37.67 619 LYS A N 1
ATOM 690 C CA . LYS A 1 104 ? 57.872 -18.014 10.385 1.00 38.17 619 LYS A CA 1
ATOM 691 C C . LYS A 1 104 ? 58.618 -16.852 9.749 1.00 38.50 619 LYS A C 1
ATOM 692 O O . LYS A 1 104 ? 58.698 -15.762 10.322 1.00 38.54 619 LYS A O 1
ATOM 698 N N . PHE A 1 105 ? 59.166 -17.104 8.563 1.00 38.93 620 PHE A N 1
ATOM 699 C CA . PHE A 1 105 ? 59.777 -16.069 7.740 1.00 39.38 620 PHE A CA 1
ATOM 700 C C . PHE A 1 105 ? 59.671 -16.448 6.267 1.00 39.84 620 PHE A C 1
ATOM 701 O O . PHE A 1 105 ? 59.383 -17.601 5.934 1.00 39.92 620 PHE A O 1
ATOM 709 N N . MET A 1 106 ? 59.901 -15.475 5.392 1.00 40.43 621 MET A N 1
ATOM 710 C CA . MET A 1 106 ? 59.939 -15.729 3.958 1.00 41.04 621 MET A CA 1
ATOM 711 C C . MET A 1 106 ? 61.383 -15.817 3.483 1.00 41.24 621 MET A C 1
ATOM 712 O O . MET A 1 106 ? 62.205 -14.960 3.809 1.00 41.34 621 MET A O 1
ATOM 717 N N . TYR A 1 107 ? 61.692 -16.876 2.742 1.00 41.55 622 TYR A N 1
ATOM 718 C CA . TYR A 1 107 ? 62.949 -16.964 2.012 1.00 41.80 622 TYR A CA 1
ATOM 719 C C . TYR A 1 107 ? 62.619 -16.772 0.541 1.00 41.88 622 TYR A C 1
ATOM 720 O O . TYR A 1 107 ? 62.346 -17.736 -0.181 1.00 41.95 622 TYR A O 1
ATOM 729 N N . TYR A 1 108 ? 62.625 -15.508 0.122 1.00 41.96 623 TYR A N 1
ATOM 730 C CA . TYR A 1 108 ? 62.231 -15.100 -1.228 1.00 41.97 623 TYR A CA 1
ATOM 731 C C . TYR A 1 108 ? 60.775 -15.475 -1.529 1.00 41.71 623 TYR A C 1
ATOM 732 O O . TYR A 1 108 ? 59.854 -14.801 -1.060 1.00 41.80 623 TYR A O 1
ATOM 741 N N . ASP A 1 109 ? 60.572 -16.553 -2.284 1.00 41.28 624 ASP A N 1
ATOM 742 C CA . ASP A 1 109 ? 59.228 -17.021 -2.626 1.00 40.78 624 ASP A CA 1
ATOM 743 C C . ASP A 1 109 ? 58.747 -18.147 -1.702 1.00 40.37 624 ASP A C 1
ATOM 744 O O . ASP A 1 109 ? 57.599 -18.591 -1.800 1.00 40.30 624 ASP A O 1
ATOM 746 N N . HIS A 1 110 ? 59.623 -18.592 -0.802 1.00 39.82 625 HIS A N 1
ATOM 747 C CA . HIS A 1 110 ? 59.338 -19.737 0.065 1.00 39.32 625 HIS A CA 1
ATOM 748 C C . HIS A 1 110 ? 58.863 -19.351 1.461 1.00 38.95 625 HIS A C 1
ATOM 749 O O . HIS A 1 110 ? 59.475 -18.511 2.126 1.00 38.95 625 HIS A O 1
ATOM 756 N N . MET A 1 111 ? 57.770 -19.975 1.894 1.00 38.41 626 MET A N 1
ATOM 757 C CA . MET A 1 111 ? 57.328 -19.893 3.283 1.00 37.93 626 MET A CA 1
ATOM 758 C C . MET A 1 111 ? 58.120 -20.876 4.132 1.00 37.27 626 MET A C 1
ATOM 759 O O . MET A 1 111 ? 58.220 -22.062 3.802 1.00 37.22 626 MET A O 1
ATOM 764 N N . CYS A 1 112 ? 58.686 -20.374 5.223 1.00 36.41 627 CYS A N 1
ATOM 765 C CA . CYS A 1 112 ? 59.483 -21.203 6.111 1.00 35.61 627 CYS A CA 1
ATOM 766 C C . CYS A 1 112 ? 58.941 -21.186 7.532 1.00 35.11 627 CYS A C 1
ATOM 767 O O . CYS A 1 112 ? 58.765 -20.122 8.130 1.00 35.06 627 CYS A O 1
ATOM 770 N N . LEU A 1 113 ? 58.664 -22.377 8.056 1.00 34.31 628 LEU A N 1
ATOM 771 C CA . LEU A 1 113 ? 58.168 -22.530 9.417 1.00 33.54 628 LEU A CA 1
ATOM 772 C C . LEU A 1 113 ? 59.256 -23.115 10.311 1.00 32.91 628 LEU A C 1
ATOM 773 O O . LEU A 1 113 ? 59.936 -24.070 9.934 1.00 32.72 628 LEU A O 1
ATOM 778 N N . ILE A 1 114 ? 59.413 -22.525 11.492 1.00 32.27 629 ILE A N 1
ATOM 779 C CA . ILE A 1 114 ? 60.496 -22.882 12.405 1.00 31.58 629 ILE A CA 1
ATOM 780 C C . ILE A 1 114 ? 59.976 -23.755 13.541 1.00 31.14 629 ILE A C 1
ATOM 781 O O . ILE A 1 114 ? 59.097 -23.346 14.304 1.00 31.08 629 ILE A O 1
ATOM 786 N N . PHE A 1 115 ? 60.532 -24.960 13.638 1.00 30.56 630 PHE A N 1
ATOM 787 C CA . PHE A 1 115 ? 60.134 -25.929 14.649 1.00 29.97 630 PHE A CA 1
ATOM 788 C C . PHE A 1 115 ? 61.311 -26.326 15.529 1.00 29.78 630 PHE A C 1
ATOM 789 O O . PHE A 1 115 ? 62.465 -26.018 15.219 1.00 29.78 630 PHE A O 1
ATOM 797 N N . GLU A 1 116 ? 61.004 -27.011 16.629 1.00 29.39 631 GLU A N 1
ATOM 798 C CA . GLU A 1 116 ? 62.012 -27.715 17.415 1.00 29.06 631 GLU A CA 1
ATOM 799 C C . GLU A 1 116 ? 62.492 -28.935 16.620 1.00 28.68 631 GLU A C 1
ATOM 800 O O . GLU A 1 116 ? 61.711 -29.524 15.867 1.00 28.62 631 GLU A O 1
ATOM 806 N N . PRO A 1 117 ? 63.772 -29.320 16.779 1.00 28.33 632 PRO A N 1
ATOM 807 C CA . PRO A 1 117 ? 64.230 -30.537 16.109 1.00 28.02 632 PRO A CA 1
ATOM 808 C C . PRO A 1 117 ? 63.762 -31.791 16.849 1.00 27.70 632 PRO A C 1
ATOM 809 O O . PRO A 1 117 ? 63.915 -31.890 18.070 1.00 27.74 632 PRO A O 1
ATOM 813 N N . LEU A 1 118 ? 63.183 -32.731 16.110 1.00 27.35 633 LEU A N 1
ATOM 814 C CA . LEU A 1 118 ? 62.648 -33.957 16.698 1.00 26.93 633 LEU A CA 1
ATOM 815 C C . LEU A 1 118 ? 63.276 -35.206 16.081 1.00 26.69 633 LEU A C 1
ATOM 816 O O . LEU A 1 118 ? 63.950 -35.127 15.054 1.00 26.75 633 LEU A O 1
ATOM 821 N N . GLY A 1 119 ? 63.055 -36.354 16.718 1.00 26.40 634 GLY A N 1
ATOM 822 C CA . GLY A 1 119 ? 63.574 -37.630 16.229 1.00 26.13 634 GLY A CA 1
ATOM 823 C C . GLY A 1 119 ? 62.722 -38.241 15.131 1.00 25.83 634 GLY A C 1
ATOM 824 O O . GLY A 1 119 ? 61.868 -37.563 14.560 1.00 25.95 634 GLY A O 1
ATOM 825 N N . PRO A 1 120 ? 62.949 -39.530 14.822 1.00 25.61 635 PRO A N 1
ATOM 826 C CA . PRO A 1 120 ? 62.185 -40.199 13.768 1.00 25.48 635 PRO A CA 1
ATOM 827 C C . PRO A 1 120 ? 60.730 -40.449 14.166 1.00 25.31 635 PRO A C 1
ATOM 828 O O . PRO A 1 120 ? 60.403 -40.452 15.356 1.00 25.33 635 PRO A O 1
ATOM 832 N N . SER A 1 121 ? 59.870 -40.657 13.173 1.00 25.09 636 SER A N 1
ATOM 833 C CA . SER A 1 121 ? 58.473 -40.990 13.426 1.00 24.87 636 SER A CA 1
ATOM 834 C C . SER A 1 121 ? 58.353 -42.400 13.993 1.00 24.76 636 SER A C 1
ATOM 835 O O . SER A 1 121 ? 59.269 -43.217 13.849 1.00 24.63 636 SER A O 1
ATOM 838 N N . LEU A 1 122 ? 57.219 -42.678 14.631 1.00 24.56 637 LEU A N 1
ATOM 839 C CA . LEU A 1 122 ? 56.932 -44.014 15.132 1.00 24.52 637 LEU A CA 1
ATOM 840 C C . LEU A 1 122 ? 56.851 -45.010 13.977 1.00 24.49 637 LEU A C 1
ATOM 841 O O . LEU A 1 122 ? 57.173 -46.187 14.143 1.00 24.35 637 LEU A O 1
ATOM 846 N N . TYR A 1 123 ? 56.435 -44.523 12.808 1.00 24.49 638 TYR A N 1
ATOM 847 C CA . TYR A 1 123 ? 56.413 -45.340 11.598 1.00 24.55 638 TYR A CA 1
ATOM 848 C C . TYR A 1 123 ? 57.821 -45.755 11.154 1.00 24.58 638 TYR A C 1
ATOM 849 O O . TYR A 1 123 ? 58.051 -46.920 10.823 1.00 24.47 638 TYR A O 1
ATOM 858 N N . GLU A 1 124 ? 58.750 -44.799 11.149 1.00 24.68 639 GLU A N 1
ATOM 859 C CA . GLU A 1 124 ? 60.149 -45.071 10.814 1.00 24.91 639 GLU A CA 1
ATOM 860 C C . GLU A 1 124 ? 60.766 -46.116 11.741 1.00 24.71 639 GLU A C 1
ATOM 861 O O . GLU A 1 124 ? 61.528 -46.970 11.289 1.00 24.78 639 GLU A O 1
ATOM 867 N N . ILE A 1 125 ? 60.433 -46.041 13.030 1.00 24.52 640 ILE A N 1
ATOM 868 C CA . ILE A 1 125 ? 60.913 -47.007 14.025 1.00 24.41 640 ILE A CA 1
ATOM 869 C C . ILE A 1 125 ? 60.342 -48.404 13.757 1.00 24.35 640 ILE A C 1
ATOM 870 O O . ILE A 1 125 ? 61.054 -49.404 13.873 1.00 24.21 640 ILE A O 1
ATOM 875 N N . ILE A 1 126 ? 59.063 -48.464 13.392 1.00 24.46 641 ILE A N 1
ATOM 876 C CA . ILE A 1 126 ? 58.440 -49.713 12.946 1.00 24.67 641 ILE A CA 1
ATOM 877 C C . ILE A 1 126 ? 59.216 -50.293 11.755 1.00 24.92 641 ILE A C 1
ATOM 878 O O . ILE A 1 126 ? 59.526 -51.486 11.733 1.00 24.88 641 ILE A O 1
ATOM 883 N N . THR A 1 127 ? 59.540 -49.430 10.791 1.00 25.22 642 THR A N 1
ATOM 884 C CA . THR A 1 127 ? 60.322 -49.802 9.609 1.00 25.68 642 THR A CA 1
ATOM 885 C C . THR A 1 127 ? 61.689 -50.385 9.985 1.00 25.99 642 THR A C 1
ATOM 886 O O . THR A 1 127 ? 62.094 -51.416 9.444 1.00 26.09 642 THR A O 1
ATOM 890 N N . ARG A 1 128 ? 62.385 -49.729 10.915 1.00 26.29 643 ARG A N 1
ATOM 891 C CA . ARG A 1 128 ? 63.672 -50.216 11.413 1.00 26.74 643 ARG A CA 1
ATOM 892 C C . ARG A 1 128 ? 63.533 -51.554 12.135 1.00 26.84 643 ARG A C 1
ATOM 893 O O . ARG A 1 128 ? 64.463 -52.364 12.132 1.00 26.86 643 ARG A O 1
ATOM 901 N N . ASN A 1 129 ? 62.372 -51.771 12.751 1.00 26.90 644 ASN A N 1
ATOM 902 C CA . ASN A 1 129 ? 62.078 -53.010 13.470 1.00 27.07 644 ASN A CA 1
ATOM 903 C C . ASN A 1 129 ? 61.494 -54.106 12.584 1.00 27.26 644 ASN A C 1
ATOM 904 O O . ASN A 1 129 ? 60.868 -55.043 13.089 1.00 27.24 644 ASN A O 1
ATOM 909 N N . ASN A 1 130 ? 61.703 -53.984 11.272 1.00 27.53 645 ASN A N 1
ATOM 910 C CA . ASN A 1 130 ? 61.217 -54.960 10.290 1.00 27.80 645 ASN A CA 1
ATOM 911 C C . ASN A 1 130 ? 59.697 -55.111 10.230 1.00 27.74 645 ASN A C 1
ATOM 912 O O . ASN A 1 130 ? 59.189 -56.197 9.937 1.00 27.73 645 ASN A O 1
ATOM 917 N N . TYR A 1 131 ? 58.987 -54.018 10.502 1.00 27.72 646 TYR A N 1
ATOM 918 C CA . TYR A 1 131 ? 57.517 -53.992 10.527 1.00 27.78 646 TYR A CA 1
ATOM 919 C C . TYR A 1 131 ? 56.913 -54.939 11.567 1.00 27.88 646 TYR A C 1
ATOM 920 O O . TYR A 1 131 ? 55.794 -55.432 11.407 1.00 27.91 646 TYR A O 1
ATOM 929 N N . ASN A 1 132 ? 57.675 -55.190 12.628 1.00 28.06 647 ASN A N 1
ATOM 930 C CA . ASN A 1 132 ? 57.157 -55.834 13.825 1.00 28.29 647 ASN A CA 1
ATOM 931 C C . ASN A 1 132 ? 56.662 -54.759 14.783 1.00 28.41 647 ASN A C 1
ATOM 932 O O . ASN A 1 132 ? 57.199 -53.648 14.810 1.00 28.39 647 ASN A O 1
ATOM 937 N N . GLY A 1 133 ? 55.635 -55.087 15.559 1.00 28.57 648 GLY A N 1
ATOM 938 C CA . GLY A 1 133 ? 55.068 -54.140 16.512 1.00 28.95 648 GLY A CA 1
ATOM 939 C C . GLY A 1 133 ? 55.968 -53.860 17.702 1.00 29.20 648 GLY A C 1
ATOM 940 O O . GLY A 1 133 ? 56.864 -54.649 18.015 1.00 29.13 648 GLY A O 1
ATOM 941 N N . PHE A 1 134 ? 55.731 -52.727 18.358 1.00 29.52 649 PHE A N 1
ATOM 942 C CA . PHE A 1 134 ? 56.420 -52.385 19.600 1.00 29.94 649 PHE A CA 1
ATOM 943 C C . PHE A 1 134 ? 56.046 -53.366 20.702 1.00 30.30 649 PHE A C 1
ATOM 944 O O . PHE A 1 134 ? 55.008 -54.030 20.622 1.00 30.20 649 PHE A O 1
ATOM 952 N N . HIS A 1 135 ? 56.887 -53.455 21.730 1.00 30.85 650 HIS A N 1
ATOM 953 C CA . HIS A 1 135 ? 56.524 -54.213 22.921 1.00 31.45 650 HIS A CA 1
ATOM 954 C C . HIS A 1 135 ? 55.354 -53.533 23.631 1.00 31.54 650 HIS A C 1
ATOM 955 O O . HIS A 1 135 ? 55.243 -52.305 23.631 1.00 31.53 650 HIS A O 1
ATOM 962 N N . ILE A 1 136 ? 54.488 -54.344 24.229 1.00 31.81 651 ILE A N 1
ATOM 963 C CA . ILE A 1 136 ? 53.243 -53.867 24.827 1.00 32.08 651 ILE A CA 1
ATOM 964 C C . ILE A 1 136 ? 53.462 -52.844 25.958 1.00 32.34 651 ILE A C 1
ATOM 965 O O . ILE A 1 136 ? 52.627 -51.964 26.171 1.00 32.38 651 ILE A O 1
ATOM 970 N N . GLU A 1 137 ? 54.593 -52.954 26.657 1.00 32.71 652 GLU A N 1
ATOM 971 C CA . GLU A 1 137 ? 54.963 -52.004 27.713 1.00 33.12 652 GLU A CA 1
ATOM 972 C C . GLU A 1 137 ? 55.225 -50.614 27.143 1.00 33.09 652 GLU A C 1
ATOM 973 O O . GLU A 1 137 ? 54.840 -49.608 27.739 1.00 33.14 652 GLU A O 1
ATOM 979 N N . ASP A 1 138 ? 55.887 -50.575 25.990 1.00 33.18 653 ASP A N 1
ATOM 980 C CA . ASP A 1 138 ? 56.201 -49.328 25.301 1.00 33.31 653 ASP A CA 1
ATOM 981 C C . ASP A 1 138 ? 54.959 -48.709 24.664 1.00 33.19 653 ASP A C 1
ATOM 982 O O . ASP A 1 138 ? 54.792 -47.486 24.684 1.00 33.17 653 ASP A O 1
ATOM 987 N N . ILE A 1 139 ? 54.095 -49.560 24.110 1.00 32.99 654 ILE A N 1
ATOM 988 C CA . ILE A 1 139 ? 52.813 -49.130 23.548 1.00 32.89 654 ILE A CA 1
ATOM 989 C C . ILE A 1 139 ? 51.987 -48.380 24.596 1.00 32.92 654 ILE A C 1
ATOM 990 O O . ILE A 1 139 ? 51.419 -47.327 24.304 1.00 32.76 654 ILE A O 1
ATOM 995 N N . LYS A 1 140 ? 51.952 -48.920 25.815 1.00 33.07 655 LYS A N 1
ATOM 996 C CA . LYS A 1 140 ? 51.248 -48.306 26.943 1.00 33.21 655 LYS A CA 1
ATOM 997 C C . LYS A 1 140 ? 51.683 -46.855 27.158 1.00 33.06 655 LYS A C 1
ATOM 998 O O . LYS A 1 140 ? 50.845 -45.974 27.346 1.00 33.03 655 LYS A O 1
ATOM 1004 N N . LEU A 1 141 ? 52.993 -46.620 27.108 1.00 32.98 656 LEU A N 1
ATOM 1005 C CA . LEU A 1 141 ? 53.565 -45.299 27.374 1.00 32.87 656 LEU A CA 1
ATOM 1006 C C . LEU A 1 141 ? 53.409 -44.322 26.209 1.00 32.83 656 LEU A C 1
ATOM 1007 O O . LEU A 1 141 ? 53.119 -43.146 26.431 1.00 32.80 656 LEU A O 1
ATOM 1012 N N . TYR A 1 142 ? 53.607 -44.799 24.978 1.00 32.83 657 TYR A N 1
ATOM 1013 C CA . TYR A 1 142 ? 53.322 -43.985 23.791 1.00 32.80 657 TYR A CA 1
ATOM 1014 C C . TYR A 1 142 ? 51.856 -43.565 23.816 1.00 32.79 657 TYR A C 1
ATOM 1015 O O . TYR A 1 142 ? 51.525 -42.407 23.555 1.00 32.64 657 TYR A O 1
ATOM 1024 N N . CYS A 1 143 ? 50.993 -44.521 24.150 1.00 32.83 658 CYS A N 1
ATOM 1025 C CA . CYS A 1 143 ? 49.554 -44.301 24.231 1.00 33.18 658 CYS A CA 1
ATOM 1026 C C . CYS A 1 143 ? 49.175 -43.190 25.219 1.00 32.84 658 CYS A C 1
ATOM 1027 O O . CYS A 1 143 ? 48.386 -42.308 24.882 1.00 32.82 658 CYS A O 1
ATOM 1030 N N . ILE A 1 144 ? 49.744 -43.236 26.424 1.00 32.58 659 ILE A N 1
ATOM 1031 C CA . ILE A 1 144 ? 49.520 -42.199 27.438 1.00 32.31 659 ILE A CA 1
ATOM 1032 C C . ILE A 1 144 ? 49.923 -40.822 26.906 1.00 32.16 659 ILE A C 1
ATOM 1033 O O . ILE A 1 144 ? 49.181 -39.853 27.064 1.00 32.16 659 ILE A O 1
ATOM 1038 N N . GLU A 1 145 ? 51.085 -40.755 26.257 1.00 31.94 660 GLU A N 1
ATOM 1039 C CA . GLU A 1 145 ? 51.617 -39.497 25.729 1.00 31.78 660 GLU A CA 1
ATOM 1040 C C . GLU A 1 145 ? 50.821 -38.930 24.544 1.00 31.52 660 GLU A C 1
ATOM 1041 O O . GLU A 1 145 ? 50.628 -37.716 24.452 1.00 31.46 660 GLU A O 1
ATOM 1047 N N . ILE A 1 146 ? 50.357 -39.799 23.646 1.00 31.31 661 ILE A N 1
ATOM 1048 C CA . ILE A 1 146 ? 49.519 -39.358 22.522 1.00 31.15 661 ILE A CA 1
ATOM 1049 C C . ILE A 1 146 ? 48.165 -38.845 23.027 1.00 31.16 661 ILE A C 1
ATOM 1050 O O . ILE A 1 146 ? 47.612 -37.887 22.477 1.00 31.06 661 ILE A O 1
ATOM 1055 N N . LEU A 1 147 ? 47.651 -39.476 24.083 1.00 31.18 662 LEU A N 1
ATOM 1056 C CA . LEU A 1 147 ? 46.372 -39.083 24.680 1.00 31.22 662 LEU A CA 1
ATOM 1057 C C . LEU A 1 147 ? 46.421 -37.733 25.394 1.00 31.28 662 LEU A C 1
ATOM 1058 O O . LEU A 1 147 ? 45.431 -36.999 25.393 1.00 31.23 662 LEU A O 1
ATOM 1063 N N . LYS A 1 148 ? 47.569 -37.409 25.990 1.00 31.37 663 LYS A N 1
ATOM 1064 C CA . LYS A 1 148 ? 47.779 -36.090 26.594 1.00 31.56 663 LYS A CA 1
ATOM 1065 C C . LYS A 1 148 ? 47.633 -34.996 25.539 1.00 31.41 663 LYS A C 1
ATOM 1066 O O . LYS A 1 148 ? 47.038 -33.946 25.796 1.00 31.42 663 LYS A O 1
ATOM 1072 N N . ALA A 1 149 ? 48.173 -35.262 24.352 1.00 31.32 664 ALA A N 1
ATOM 1073 C CA . ALA A 1 149 ? 48.091 -34.336 23.228 1.00 31.16 664 ALA A CA 1
ATOM 1074 C C . ALA A 1 149 ? 46.668 -34.205 22.690 1.00 31.04 664 ALA A C 1
ATOM 1075 O O . ALA A 1 149 ? 46.220 -33.100 22.385 1.00 31.01 664 ALA A O 1
ATOM 1077 N N . LEU A 1 150 ? 45.965 -35.332 22.585 1.00 30.91 665 LEU A N 1
ATOM 1078 C CA . LEU A 1 150 ? 44.595 -35.344 22.066 1.00 30.86 665 LEU A CA 1
ATOM 1079 C C . LEU A 1 150 ? 43.593 -34.737 23.043 1.00 30.82 665 LEU A C 1
ATOM 1080 O O . LEU A 1 150 ? 42.617 -34.108 22.626 1.00 30.64 665 LEU A O 1
ATOM 1085 N N . ASN A 1 151 ? 43.839 -34.934 24.337 1.00 30.85 666 ASN A N 1
ATOM 1086 C CA . ASN A 1 151 ? 43.030 -34.314 25.382 1.00 30.82 666 ASN A CA 1
ATOM 1087 C C . ASN A 1 151 ? 43.175 -32.799 25.360 1.00 30.76 666 ASN A C 1
ATOM 1088 O O . ASN A 1 151 ? 42.205 -32.074 25.581 1.00 30.74 666 ASN A O 1
ATOM 1093 N N . TYR A 1 152 ? 44.391 -32.333 25.084 1.00 30.82 667 TYR A N 1
ATOM 1094 C CA . TYR A 1 152 ? 44.661 -30.905 24.951 1.00 30.98 667 TYR A CA 1
ATOM 1095 C C . TYR A 1 152 ? 43.977 -30.303 23.720 1.00 31.13 667 TYR A C 1
ATOM 1096 O O . TYR A 1 152 ? 43.378 -29.230 23.809 1.00 31.15 667 TYR A O 1
ATOM 1105 N N . LEU A 1 153 ? 44.064 -30.996 22.585 1.00 31.31 668 LEU A N 1
ATOM 1106 C CA . LEU A 1 153 ? 43.405 -30.563 21.350 1.00 31.58 668 LEU A CA 1
ATOM 1107 C C . LEU A 1 153 ? 41.886 -30.513 21.494 1.00 31.92 668 LEU A C 1
ATOM 1108 O O . LEU A 1 153 ? 41.229 -29.656 20.900 1.00 31.89 668 LEU A O 1
ATOM 1113 N N . ARG A 1 154 ? 41.342 -31.443 22.277 1.00 32.38 669 ARG A N 1
ATOM 1114 C CA . ARG A 1 154 ? 39.919 -31.474 22.599 1.00 32.93 669 ARG A CA 1
ATOM 1115 C C . ARG A 1 154 ? 39.513 -30.204 23.349 1.00 33.12 669 ARG A C 1
ATOM 1116 O O . ARG A 1 154 ? 38.509 -29.573 23.017 1.00 33.17 669 ARG A O 1
ATOM 1124 N N . LYS A 1 155 ? 40.314 -29.835 24.349 1.00 33.40 670 LYS A N 1
ATOM 1125 C CA . LYS A 1 155 ? 40.081 -28.630 25.151 1.00 33.62 670 LYS A CA 1
ATOM 1126 C C . LYS A 1 155 ? 40.227 -27.346 24.335 1.00 33.62 670 LYS A C 1
ATOM 1127 O O . LYS A 1 155 ? 39.630 -26.322 24.674 1.00 33.73 670 LYS A O 1
ATOM 1133 N N . MET A 1 156 ? 41.022 -27.414 23.266 1.00 33.55 671 MET A N 1
ATOM 1134 C CA . MET A 1 156 ? 41.207 -26.294 22.340 1.00 33.51 671 MET A CA 1
ATOM 1135 C C . MET A 1 156 ? 40.201 -26.340 21.188 1.00 33.22 671 MET A C 1
ATOM 1136 O O . MET A 1 156 ? 40.229 -25.484 20.302 1.00 33.29 671 MET A O 1
ATOM 1141 N N . SER A 1 157 ? 39.319 -27.341 21.214 1.00 32.89 672 SER A N 1
ATOM 1142 C CA . SER A 1 157 ? 38.312 -27.570 20.167 1.00 32.59 672 SER A CA 1
ATOM 1143 C C . SER A 1 157 ? 38.925 -27.713 18.765 1.00 32.26 672 SER A C 1
ATOM 1144 O O . SER A 1 157 ? 38.415 -27.158 17.788 1.00 32.22 672 SER A O 1
ATOM 1147 N N . LEU A 1 158 ? 40.019 -28.466 18.679 1.00 31.80 673 LEU A N 1
ATOM 1148 C CA . LEU A 1 158 ? 40.740 -28.645 17.424 1.00 31.37 673 LEU A CA 1
ATOM 1149 C C . LEU A 1 158 ? 40.796 -30.112 17.002 1.00 31.13 673 LEU A C 1
ATOM 1150 O O . LEU A 1 158 ? 41.136 -30.992 17.798 1.00 31.03 673 LEU A O 1
ATOM 1155 N N . THR A 1 159 ? 40.445 -30.358 15.743 1.00 30.76 674 THR A N 1
ATOM 1156 C CA . THR A 1 159 ? 40.565 -31.677 15.137 1.00 30.45 674 THR A CA 1
ATOM 1157 C C . THR A 1 159 ? 41.801 -31.667 14.244 1.00 30.12 674 THR A C 1
ATOM 1158 O O . THR A 1 159 ? 41.923 -30.824 13.352 1.00 30.14 674 THR A O 1
ATOM 1162 N N . HIS A 1 160 ? 42.717 -32.598 14.502 1.00 29.68 675 HIS A N 1
ATOM 1163 C CA . HIS A 1 160 ? 43.963 -32.715 13.741 1.00 29.33 675 HIS A CA 1
ATOM 1164 C C . HIS A 1 160 ? 43.711 -33.158 12.296 1.00 29.06 675 HIS A C 1
ATOM 1165 O O . HIS A 1 160 ? 44.333 -32.644 11.368 1.00 29.00 675 HIS A O 1
ATOM 1172 N N . THR A 1 161 ? 42.797 -34.114 12.134 1.00 28.79 676 THR A N 1
ATOM 1173 C CA . THR A 1 161 ? 42.375 -34.677 10.835 1.00 28.55 676 THR A CA 1
ATOM 1174 C C . THR A 1 161 ? 43.402 -35.571 10.115 1.00 28.32 676 THR A C 1
ATOM 1175 O O . THR A 1 161 ? 43.061 -36.224 9.134 1.00 28.38 676 THR A O 1
ATOM 1179 N N . ASP A 1 162 ? 44.644 -35.605 10.588 1.00 28.06 677 ASP A N 1
ATOM 1180 C CA . ASP A 1 162 ? 45.675 -36.400 9.913 1.00 27.83 677 ASP A CA 1
ATOM 1181 C C . ASP A 1 162 ? 46.545 -37.225 10.872 1.00 27.52 677 ASP A C 1
ATOM 1182 O O . ASP A 1 162 ? 47.773 -37.252 10.754 1.00 27.44 677 ASP A O 1
ATOM 1187 N N . LEU A 1 163 ? 45.892 -37.900 11.814 1.00 27.20 678 LEU A N 1
ATOM 1188 C CA . LEU A 1 163 ? 46.576 -38.776 12.757 1.00 26.89 678 LEU A CA 1
ATOM 1189 C C . LEU A 1 163 ? 47.054 -40.055 12.086 1.00 26.66 678 LEU A C 1
ATOM 1190 O O . LEU A 1 163 ? 46.265 -40.791 11.487 1.00 26.61 678 LEU A O 1
ATOM 1195 N N . LYS A 1 164 ? 48.360 -40.290 12.183 1.00 26.29 679 LYS A N 1
ATOM 1196 C CA . LYS A 1 164 ? 49.013 -41.491 11.671 1.00 26.01 679 LYS A CA 1
ATOM 1197 C C . LYS A 1 164 ? 50.408 -41.574 12.287 1.00 25.83 679 LYS A C 1
ATOM 1198 O O . LYS A 1 164 ? 50.939 -40.553 12.725 1.00 25.73 679 LYS A O 1
ATOM 1204 N N . PRO A 1 165 ? 51.002 -42.786 12.342 1.00 25.80 680 PRO A N 1
ATOM 1205 C CA . PRO A 1 165 ? 52.333 -42.951 12.943 1.00 25.79 680 PRO A CA 1
ATOM 1206 C C . PRO A 1 165 ? 53.436 -42.116 12.288 1.00 25.80 680 PRO A C 1
ATOM 1207 O O . PRO A 1 165 ? 54.458 -41.858 12.924 1.00 25.85 680 PRO A O 1
ATOM 1211 N N . GLU A 1 166 ? 53.231 -41.702 11.038 1.00 25.79 681 GLU A N 1
ATOM 1212 C CA . GLU A 1 166 ? 54.163 -40.800 10.355 1.00 25.91 681 GLU A CA 1
ATOM 1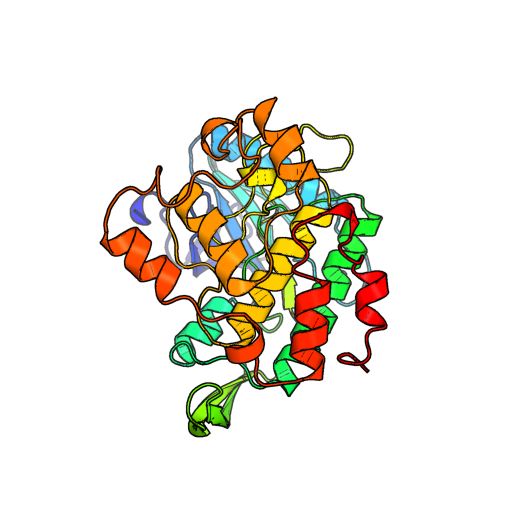213 C C . GLU A 1 166 ? 54.140 -39.402 10.972 1.00 25.93 681 GLU A C 1
ATOM 1214 O O . GLU A 1 166 ? 55.136 -38.681 10.919 1.00 25.84 681 GLU A O 1
ATOM 1220 N N . ASN A 1 167 ? 52.999 -39.030 11.547 1.00 26.07 682 ASN A N 1
ATOM 1221 C CA . ASN A 1 167 ? 52.819 -37.706 12.140 1.00 26.32 682 ASN A CA 1
ATOM 1222 C C . ASN A 1 167 ? 53.009 -37.663 13.656 1.00 26.43 682 ASN A C 1
ATOM 1223 O O . ASN A 1 167 ? 52.683 -36.669 14.310 1.00 26.40 682 ASN A O 1
ATOM 1228 N N . ILE A 1 168 ? 53.546 -38.749 14.201 1.00 26.69 683 ILE A N 1
ATOM 1229 C CA . ILE A 1 168 ? 53.911 -38.818 15.607 1.00 26.99 683 ILE A CA 1
ATOM 1230 C C . ILE A 1 168 ? 55.418 -39.056 15.691 1.00 27.42 683 ILE A C 1
ATOM 1231 O O . ILE A 1 168 ? 55.903 -40.134 15.347 1.00 27.32 683 ILE A O 1
ATOM 1236 N N . LEU A 1 169 ? 56.154 -38.036 16.130 1.00 28.02 684 LEU A N 1
ATOM 1237 C CA . LEU A 1 169 ? 57.614 -38.106 16.168 1.00 28.77 684 LEU A CA 1
ATOM 1238 C C . LEU A 1 169 ? 58.154 -38.352 17.570 1.00 29.39 684 LEU A C 1
ATOM 1239 O O . LEU A 1 169 ? 57.569 -37.908 18.559 1.00 29.46 684 LEU A O 1
ATOM 1244 N N . LEU A 1 170 ? 59.278 -39.061 17.635 1.00 30.18 685 LEU A N 1
ATOM 1245 C CA . LEU A 1 170 ? 59.976 -39.326 18.886 1.00 31.09 685 LEU A CA 1
ATOM 1246 C C . LEU A 1 170 ? 60.575 -38.018 19.405 1.00 31.82 685 LEU A C 1
ATOM 1247 O O . LEU A 1 170 ? 61.221 -37.286 18.653 1.00 31.95 685 LEU A O 1
ATOM 1252 N N . ASP A 1 171 ? 60.343 -37.728 20.684 1.00 32.79 686 ASP A N 1
ATOM 1253 C CA . ASP A 1 171 ? 60.770 -36.469 21.308 1.00 33.86 686 ASP A CA 1
ATOM 1254 C C . ASP A 1 171 ? 62.289 -36.291 21.295 1.00 34.37 686 ASP A C 1
ATOM 1255 O O . ASP A 1 171 ? 62.786 -35.164 21.227 1.00 34.59 686 ASP A O 1
ATOM 1260 N N . ASP A 1 172 ? 63.009 -37.408 21.353 1.00 34.86 687 ASP A N 1
ATOM 1261 C CA . ASP A 1 172 ? 64.467 -37.413 21.390 1.00 35.40 687 ASP A CA 1
ATOM 1262 C C . ASP A 1 172 ? 65.071 -37.409 19.977 1.00 35.71 687 ASP A C 1
ATOM 1263 O O . ASP A 1 172 ? 64.977 -38.409 19.257 1.00 35.80 687 ASP A O 1
ATOM 1268 N N . PRO A 1 173 ? 65.700 -36.284 19.578 1.00 35.99 688 PRO A N 1
ATOM 1269 C CA . PRO A 1 173 ? 66.293 -36.158 18.241 1.00 36.29 688 PRO A CA 1
ATOM 1270 C C . PRO A 1 173 ? 67.516 -37.054 18.007 1.00 36.65 688 PRO A C 1
ATOM 1271 O O . PRO A 1 173 ? 67.926 -37.243 16.858 1.00 36.55 688 PRO A O 1
ATOM 1275 N N . TYR A 1 174 ? 68.081 -37.600 19.083 1.00 37.12 689 TYR A N 1
ATOM 1276 C CA . TYR A 1 174 ? 69.257 -38.469 18.991 1.00 37.65 689 TYR A CA 1
ATOM 1277 C C . TYR A 1 174 ? 68.917 -39.953 18.815 1.00 37.69 689 TYR A C 1
ATOM 1278 O O . TYR A 1 174 ? 69.803 -40.766 18.532 1.00 37.70 689 TYR A O 1
ATOM 1287 N N . PHE A 1 175 ? 67.637 -40.293 18.976 1.00 37.78 690 PHE A N 1
ATOM 1288 C CA . PHE A 1 175 ? 67.140 -41.650 18.732 1.00 37.86 690 PHE A CA 1
ATOM 1289 C C . PHE A 1 175 ? 67.961 -42.706 19.485 1.00 37.94 690 PHE A C 1
ATOM 1290 O O . PHE A 1 175 ? 68.542 -43.612 18.881 1.00 38.04 690 PHE A O 1
ATOM 1298 N N . GLU A 1 176 ? 68.010 -42.569 20.808 1.00 38.00 691 GLU A N 1
ATOM 1299 C CA . GLU A 1 176 ? 68.717 -43.524 21.657 1.00 38.02 691 GLU A CA 1
ATOM 1300 C C . GLU A 1 176 ? 67.898 -44.806 21.802 1.00 38.06 691 GLU A C 1
ATOM 1301 O O . GLU A 1 176 ? 66.733 -44.769 22.212 1.00 38.00 691 GLU A O 1
ATOM 1303 N N . LYS A 1 177 ? 68.514 -45.932 21.450 1.00 38.11 692 LYS A N 1
ATOM 1304 C CA . LYS A 1 177 ? 67.842 -47.231 21.468 1.00 38.21 692 LYS A CA 1
ATOM 1305 C C . LYS A 1 177 ? 68.800 -48.399 21.686 1.00 38.27 692 LYS A C 1
ATOM 1306 O O . LYS A 1 177 ? 70.017 -48.243 21.585 1.00 38.25 692 LYS A O 1
ATOM 1312 N N . SER A 1 178 ? 68.230 -49.563 21.996 1.00 38.40 693 SER A N 1
ATOM 1313 C CA . SER A 1 178 ? 68.982 -50.813 22.111 1.00 38.62 693 SER A CA 1
ATOM 1314 C C . SER A 1 178 ? 68.090 -52.011 21.786 1.00 38.78 693 SER A C 1
ATOM 1315 O O . SER A 1 178 ? 66.866 -51.935 21.911 1.00 38.70 693 SER A O 1
ATOM 1318 N N . LEU A 1 179 ? 68.712 -53.111 21.367 1.00 39.14 694 LEU A N 1
ATOM 1319 C CA . LEU A 1 179 ? 67.987 -54.320 20.981 1.00 39.40 694 LEU A CA 1
ATOM 1320 C C . LEU A 1 179 ? 67.446 -55.084 22.181 1.00 39.69 694 LEU A C 1
ATOM 1321 O O . LEU A 1 179 ? 68.149 -55.285 23.172 1.00 39.81 694 LEU A O 1
ATOM 1326 N N . ILE A 1 180 ? 66.188 -55.503 22.075 1.00 40.09 695 ILE A N 1
ATOM 1327 C CA . ILE A 1 180 ? 65.544 -56.350 23.076 1.00 40.47 695 ILE A CA 1
ATOM 1328 C C . ILE A 1 180 ? 64.929 -57.573 22.403 1.00 40.87 695 ILE A C 1
ATOM 1329 O O . ILE A 1 180 ? 64.656 -57.554 21.202 1.00 40.85 695 ILE A O 1
ATOM 1334 N N . THR A 1 181 ? 64.723 -58.634 23.177 1.00 41.39 696 THR A N 1
ATOM 1335 C CA . THR A 1 181 ? 64.095 -59.850 22.670 1.00 41.98 696 THR A CA 1
ATOM 1336 C C . THR A 1 181 ? 62.617 -59.880 23.057 1.00 42.35 696 THR A C 1
ATOM 1337 O O . THR A 1 181 ? 62.258 -59.637 24.213 1.00 42.44 696 THR A O 1
ATOM 1341 N N . VAL A 1 182 ? 61.771 -60.164 22.070 1.00 42.80 697 VAL A N 1
ATOM 1342 C CA . VAL A 1 182 ? 60.319 -60.177 22.235 1.00 43.22 697 VAL A CA 1
ATOM 1343 C C . VAL A 1 182 ? 59.745 -61.384 21.492 1.00 43.50 697 VAL A C 1
ATOM 1344 O O . VAL A 1 182 ? 60.256 -61.771 20.439 1.00 43.48 697 VAL A O 1
ATOM 1348 N N . ARG A 1 183 ? 58.700 -61.988 22.055 1.00 43.88 698 ARG A N 1
ATOM 1349 C CA . ARG A 1 183 ? 57.923 -62.995 21.340 1.00 44.34 698 ARG A CA 1
ATOM 1350 C C . ARG A 1 183 ? 56.959 -62.283 20.398 1.00 44.43 698 ARG A C 1
ATOM 1351 O O . ARG A 1 183 ? 56.122 -61.491 20.840 1.00 44.45 698 ARG A O 1
ATOM 1359 N N . ARG A 1 184 ? 57.092 -62.556 19.103 1.00 44.64 699 ARG A N 1
ATOM 1360 C CA . ARG A 1 184 ? 56.239 -61.944 18.084 1.00 44.89 699 ARG A CA 1
ATOM 1361 C C . ARG A 1 184 ? 54.771 -62.302 18.310 1.00 45.08 699 ARG A C 1
ATOM 1362 O O . ARG A 1 184 ? 54.451 -63.436 18.671 1.00 45.14 699 ARG A O 1
ATOM 1370 N N . VAL A 1 185 ? 53.893 -61.324 18.098 1.00 45.34 700 VAL A N 1
ATOM 1371 C CA . VAL A 1 185 ? 52.463 -61.461 18.388 1.00 45.57 700 VAL A CA 1
ATOM 1372 C C . VAL A 1 185 ? 51.763 -62.552 17.573 1.00 45.68 700 VAL A C 1
ATOM 1373 O O . VAL A 1 185 ? 50.865 -63.229 18.081 1.00 45.79 700 VAL A O 1
ATOM 1375 N N . THR A 1 186 ? 52.185 -62.723 16.321 1.00 45.69 701 THR A N 1
ATOM 1376 C CA . THR A 1 186 ? 51.552 -63.670 15.400 1.00 45.68 701 THR A CA 1
ATOM 1377 C C . THR A 1 186 ? 51.789 -65.137 15.771 1.00 45.61 701 THR A C 1
ATOM 1378 O O . THR A 1 186 ? 50.838 -65.864 16.060 1.00 45.70 701 THR A O 1
ATOM 1382 N N . ASP A 1 187 ? 53.053 -65.563 15.769 1.00 45.42 702 ASP A N 1
ATOM 1383 C CA . ASP A 1 187 ? 53.391 -66.985 15.910 1.00 45.21 702 ASP A CA 1
ATOM 1384 C C . ASP A 1 187 ? 54.127 -67.359 17.201 1.00 44.89 702 ASP A C 1
ATOM 1385 O O . ASP A 1 187 ? 54.356 -68.542 17.466 1.00 44.93 702 ASP A O 1
ATOM 1390 N N . GLY A 1 188 ? 54.495 -66.357 17.996 1.00 44.54 703 GLY A N 1
ATOM 1391 C CA . GLY A 1 188 ? 55.216 -66.587 19.250 1.00 43.95 703 GLY A CA 1
ATOM 1392 C C . GLY A 1 188 ? 56.716 -66.754 19.075 1.00 43.57 703 GLY A C 1
ATOM 1393 O O . GLY A 1 188 ? 57.424 -67.080 20.029 1.00 43.56 703 GLY A O 1
ATOM 1394 N N . LYS A 1 189 ? 57.195 -66.529 17.854 1.00 43.26 704 LYS A N 1
ATOM 1395 C CA . LYS A 1 189 ? 58.616 -66.625 17.524 1.00 42.90 704 LYS A CA 1
ATOM 1396 C C . LYS A 1 189 ? 59.408 -65.524 18.227 1.00 42.63 704 LYS A C 1
ATOM 1397 O O . LYS A 1 189 ? 59.010 -64.355 18.207 1.00 42.60 704 LYS A O 1
ATOM 1403 N N . LYS A 1 190 ? 60.521 -65.907 18.850 1.00 42.24 705 LYS A N 1
ATOM 1404 C CA . LYS A 1 190 ? 61.414 -64.952 19.506 1.00 41.90 705 LYS A CA 1
ATOM 1405 C C . LYS A 1 190 ? 62.221 -64.156 18.486 1.00 41.36 705 LYS A C 1
ATOM 1406 O O . LYS A 1 190 ? 63.006 -64.719 17.723 1.00 41.37 705 LYS A O 1
ATOM 1412 N N . ILE A 1 191 ? 62.005 -62.843 18.482 1.00 40.71 706 ILE A N 1
ATOM 1413 C CA . ILE A 1 191 ? 62.679 -61.923 17.565 1.00 40.02 706 ILE A CA 1
ATOM 1414 C C . ILE A 1 191 ? 63.311 -60.761 18.328 1.00 39.59 706 ILE A C 1
ATOM 1415 O O . ILE A 1 191 ? 63.014 -60.544 19.503 1.00 39.57 706 ILE A O 1
ATOM 1420 N N . GLN A 1 192 ? 64.178 -60.014 17.650 1.00 39.04 707 GLN A N 1
ATOM 1421 C CA . GLN A 1 192 ? 64.757 -58.804 18.222 1.00 38.50 707 GLN A CA 1
ATOM 1422 C C . GLN A 1 192 ? 64.177 -57.549 17.585 1.00 38.08 707 GLN A C 1
ATOM 1423 O O . GLN A 1 192 ? 64.040 -57.464 16.362 1.00 38.01 707 GLN A O 1
ATOM 1429 N N . ILE A 1 193 ? 63.828 -56.586 18.434 1.00 37.58 708 ILE A N 1
ATOM 1430 C CA . ILE A 1 193 ? 63.383 -55.263 18.000 1.00 37.10 708 ILE A CA 1
ATOM 1431 C C . ILE A 1 193 ? 64.096 -54.189 18.814 1.00 36.85 708 ILE A C 1
ATOM 1432 O O . ILE A 1 193 ? 64.734 -54.489 19.825 1.00 36.80 708 ILE A O 1
ATOM 1437 N N . TYR A 1 194 ? 63.987 -52.940 18.370 1.00 36.57 709 TYR A N 1
ATOM 1438 C CA . TYR A 1 194 ? 64.540 -51.810 19.106 1.00 36.25 709 TYR A CA 1
ATOM 1439 C C . TYR A 1 194 ? 63.522 -51.219 20.067 1.00 36.07 709 TYR A C 1
ATOM 1440 O O . TYR A 1 194 ? 62.370 -50.980 19.698 1.00 36.02 709 TYR A O 1
ATOM 1449 N N . ARG A 1 195 ? 63.961 -50.999 21.304 1.00 35.89 710 ARG A N 1
ATOM 1450 C CA . ARG A 1 195 ? 63.220 -50.200 22.270 1.00 35.64 710 ARG A CA 1
ATOM 1451 C C . ARG A 1 195 ? 63.920 -48.855 22.413 1.00 35.42 710 ARG A C 1
ATOM 1452 O O . ARG A 1 195 ? 65.137 -48.800 22.606 1.00 35.47 710 ARG A O 1
ATOM 1460 N N . THR A 1 196 ? 63.153 -47.775 22.307 1.00 35.19 711 THR A N 1
ATOM 1461 C CA . THR A 1 196 ? 63.694 -46.429 22.481 1.00 35.01 711 THR A CA 1
ATOM 1462 C C . THR A 1 196 ? 63.865 -46.107 23.962 1.00 34.94 711 THR A C 1
ATOM 1463 O O . THR A 1 196 ? 63.097 -46.584 24.797 1.00 34.84 711 THR A O 1
ATOM 1467 N N . LYS A 1 197 ? 64.881 -45.306 24.277 1.00 34.99 712 LYS A N 1
ATOM 1468 C CA . LYS A 1 197 ? 65.108 -44.842 25.645 1.00 35.08 712 LYS A CA 1
ATOM 1469 C C . LYS A 1 197 ? 63.970 -43.913 26.058 1.00 34.86 712 LYS A C 1
ATOM 1470 O O . LYS A 1 197 ? 63.274 -44.171 27.040 1.00 34.92 712 LYS A O 1
ATOM 1476 N N . SER A 1 198 ? 63.785 -42.841 25.294 1.00 34.60 713 SER A N 1
ATOM 1477 C CA . SER A 1 198 ? 62.679 -41.918 25.503 1.00 34.41 713 SER A CA 1
ATOM 1478 C C . SER A 1 198 ? 61.377 -42.525 24.995 1.00 34.13 713 SER A C 1
ATOM 1479 O O . SER A 1 198 ? 61.356 -43.193 23.960 1.00 34.17 713 SER A O 1
ATOM 1482 N N . THR A 1 199 ? 60.295 -42.292 25.730 1.00 33.71 714 THR A N 1
ATOM 1483 C CA . THR A 1 199 ? 58.971 -42.714 25.284 1.00 33.25 714 THR A CA 1
ATOM 1484 C C . THR A 1 199 ? 58.089 -41.500 24.963 1.00 32.80 714 THR A C 1
ATOM 1485 O O . THR A 1 199 ? 56.911 -41.649 24.623 1.00 32.80 714 THR A O 1
ATOM 1489 N N . GLY A 1 200 ? 58.675 -40.306 25.064 1.00 32.13 715 GLY A N 1
ATOM 1490 C CA . GLY A 1 200 ? 57.977 -39.059 24.759 1.00 31.34 715 GLY A CA 1
ATOM 1491 C C . GLY A 1 200 ? 57.764 -38.848 23.269 1.00 30.87 715 GLY A C 1
ATOM 1492 O O . GLY A 1 200 ? 58.616 -39.206 22.450 1.00 30.75 715 GLY A O 1
ATOM 1493 N N . ILE A 1 201 ? 56.620 -38.266 22.919 1.00 30.30 716 ILE A N 1
ATOM 1494 C CA . ILE A 1 201 ? 56.263 -38.036 21.519 1.00 29.66 716 ILE A CA 1
ATOM 1495 C C . ILE A 1 201 ? 55.778 -36.609 21.272 1.00 29.28 716 ILE A C 1
ATOM 1496 O O . ILE A 1 201 ? 55.377 -35.912 22.205 1.00 29.23 716 ILE A O 1
ATOM 1501 N N . LYS A 1 202 ? 55.817 -36.186 20.010 1.00 28.79 717 LYS A N 1
ATOM 1502 C CA . LYS A 1 202 ? 55.235 -34.911 19.596 1.00 28.39 717 LYS A CA 1
ATOM 1503 C C . LYS A 1 202 ? 54.386 -35.085 18.340 1.00 28.10 717 LYS A C 1
ATOM 1504 O O . LYS A 1 202 ? 54.795 -35.766 17.396 1.00 28.01 717 LYS A O 1
ATOM 1510 N N . LEU A 1 203 ? 53.205 -34.471 18.336 1.00 27.73 718 LEU A N 1
ATOM 1511 C CA . LEU A 1 203 ? 52.353 -34.457 17.150 1.00 27.43 718 LEU A CA 1
ATOM 1512 C C . LEU A 1 203 ? 52.825 -33.380 16.181 1.00 27.20 718 LEU A C 1
ATOM 1513 O O . LEU A 1 203 ? 53.129 -32.258 16.589 1.00 27.07 718 LEU A O 1
ATOM 1518 N N . ILE A 1 204 ? 52.893 -33.731 14.901 1.00 27.02 719 ILE A N 1
ATOM 1519 C CA . ILE A 1 204 ? 53.252 -32.776 13.854 1.00 26.93 719 ILE A CA 1
ATOM 1520 C C . ILE A 1 204 ? 52.165 -32.717 12.779 1.00 27.11 719 ILE A C 1
ATOM 1521 O O . ILE A 1 204 ? 51.143 -33.401 12.883 1.00 26.87 719 ILE A O 1
ATOM 1526 N N . ASP A 1 205 ? 52.396 -31.882 11.764 1.00 27.36 720 ASP A N 1
ATOM 1527 C CA . ASP A 1 205 ? 51.594 -31.846 10.538 1.00 27.69 720 ASP A CA 1
ATOM 1528 C C . ASP A 1 205 ? 50.171 -31.344 10.779 1.00 27.81 720 ASP A C 1
ATOM 1529 O O . ASP A 1 205 ? 49.199 -32.082 10.608 1.00 27.80 720 ASP A O 1
ATOM 1534 N N . PHE A 1 206 ? 50.065 -30.076 11.169 1.00 28.08 721 PHE A N 1
ATOM 1535 C CA . PHE A 1 206 ? 48.785 -29.465 11.523 1.00 28.33 721 PHE A CA 1
ATOM 1536 C C . PHE A 1 206 ? 48.153 -28.671 10.377 1.00 28.69 721 PHE A C 1
ATOM 1537 O O . PHE A 1 206 ? 47.301 -27.810 10.608 1.00 28.74 721 PHE A O 1
ATOM 1545 N N . GLY A 1 207 ? 48.563 -28.978 9.147 1.00 29.16 722 GLY A N 1
ATOM 1546 C CA . GLY A 1 207 ? 48.096 -28.263 7.954 1.00 29.69 722 GLY A CA 1
ATOM 1547 C C . GLY A 1 207 ? 46.599 -28.337 7.708 1.00 30.05 722 GLY A C 1
ATOM 1548 O O . GLY A 1 207 ? 45.968 -27.332 7.376 1.00 30.09 722 GLY A O 1
ATOM 1549 N N . CYS A 1 208 ? 46.031 -29.528 7.876 1.00 30.43 723 CYS A N 1
ATOM 1550 C CA . CYS A 1 208 ? 44.606 -29.754 7.622 1.00 30.78 723 CYS A CA 1
ATOM 1551 C C . CYS A 1 208 ? 43.743 -29.597 8.877 1.00 31.02 723 CYS A C 1
ATOM 1552 O O . CYS A 1 208 ? 42.537 -29.862 8.841 1.00 31.01 723 CYS A O 1
ATOM 1555 N N . ALA A 1 209 ? 44.362 -29.155 9.972 1.00 31.44 724 ALA A N 1
ATOM 1556 C CA . ALA A 1 209 ? 43.687 -29.021 11.266 1.00 31.92 724 ALA A CA 1
ATOM 1557 C C . ALA A 1 209 ? 42.510 -28.051 11.216 1.00 32.32 724 ALA A C 1
ATOM 1558 O O . ALA A 1 209 ? 42.585 -26.997 10.579 1.00 32.29 724 ALA A O 1
ATOM 1560 N N . THR A 1 210 ? 41.431 -28.416 11.902 1.00 32.87 725 THR A N 1
ATOM 1561 C CA . THR A 1 210 ? 40.169 -27.692 11.809 1.00 33.45 725 THR A CA 1
ATOM 1562 C C . THR A 1 210 ? 39.546 -27.440 13.179 1.00 33.82 725 THR A C 1
ATOM 1563 O O . THR A 1 210 ? 39.246 -28.380 13.920 1.00 33.85 725 THR A O 1
ATOM 1567 N N . PHE A 1 211 ? 39.353 -26.163 13.502 1.00 34.42 726 PHE A N 1
ATOM 1568 C CA . PHE A 1 211 ? 38.663 -25.770 14.728 1.00 35.04 726 PHE A CA 1
ATOM 1569 C C . PHE A 1 211 ? 37.163 -26.018 14.609 1.00 35.63 726 PHE A C 1
ATOM 1570 O O . PHE A 1 211 ? 36.621 -26.077 13.501 1.00 35.74 726 PHE A O 1
ATOM 1578 N N . LYS A 1 212 ? 36.504 -26.160 15.757 1.00 36.37 727 LYS A N 1
ATOM 1579 C CA . LYS A 1 212 ? 35.073 -26.456 15.825 1.00 37.15 727 LYS A CA 1
ATOM 1580 C C . LYS A 1 212 ? 34.226 -25.500 14.978 1.00 37.50 727 LYS A C 1
ATOM 1581 O O . LYS A 1 212 ? 33.271 -25.924 14.323 1.00 37.67 727 LYS A O 1
ATOM 1587 N N . SER A 1 213 ? 34.591 -24.219 14.989 1.00 37.90 728 SER A N 1
ATOM 1588 C CA . SER A 1 213 ? 33.840 -23.180 14.280 1.00 38.32 728 SER A CA 1
ATOM 1589 C C . SER A 1 213 ? 34.222 -23.035 12.802 1.00 38.51 728 SER A C 1
ATOM 1590 O O . SER A 1 213 ? 33.468 -22.452 12.022 1.00 38.64 728 SER A O 1
ATOM 1593 N N . ASP A 1 214 ? 35.382 -23.571 12.424 1.00 38.72 729 ASP A N 1
ATOM 1594 C CA . ASP A 1 214 ? 35.887 -23.463 11.050 1.00 38.92 729 ASP A CA 1
ATOM 1595 C C . ASP A 1 214 ? 35.091 -24.307 10.053 1.00 38.89 729 ASP A C 1
ATOM 1596 O O . ASP A 1 214 ? 34.219 -25.088 10.442 1.00 38.95 729 ASP A O 1
ATOM 1601 N N . TYR A 1 215 ? 35.400 -24.137 8.768 1.00 38.81 730 TYR A N 1
ATOM 1602 C CA . TYR A 1 215 ? 34.781 -24.919 7.698 1.00 38.78 730 TYR A CA 1
ATOM 1603 C C . TYR A 1 215 ? 35.243 -26.379 7.725 1.00 38.42 730 TYR A C 1
ATOM 1604 O O . TYR A 1 215 ? 36.429 -26.660 7.904 1.00 38.41 730 TYR A O 1
ATOM 1613 N N . HIS A 1 216 ? 34.293 -27.294 7.539 1.00 38.00 731 HIS A N 1
ATOM 1614 C CA . HIS A 1 216 ? 34.564 -28.730 7.535 1.00 37.53 731 HIS A CA 1
ATOM 1615 C C . HIS A 1 216 ? 34.520 -29.301 6.121 1.00 37.23 731 HIS A C 1
ATOM 1616 O O . HIS A 1 216 ? 33.474 -29.283 5.465 1.00 37.29 731 HIS A O 1
ATOM 1623 N N . GLY A 1 217 ? 35.661 -29.807 5.659 1.00 36.81 732 GLY A N 1
ATOM 1624 C CA . GLY A 1 217 ? 35.769 -30.402 4.328 1.00 36.19 732 GLY A CA 1
ATOM 1625 C C . GLY A 1 217 ? 35.062 -31.740 4.226 1.00 35.71 732 GLY A C 1
ATOM 1626 O O . GLY A 1 217 ? 34.772 -32.378 5.240 1.00 35.77 732 GLY A O 1
ATOM 1627 N N . SER A 1 218 ? 34.787 -32.164 2.996 1.00 35.19 733 SER A N 1
ATOM 1628 C CA . SER A 1 218 ? 34.096 -33.428 2.748 1.00 34.71 733 SER A CA 1
ATOM 1629 C C . SER A 1 218 ? 34.969 -34.628 3.106 1.00 34.22 733 SER A C 1
ATOM 1630 O O . SER A 1 218 ? 34.519 -35.545 3.796 1.00 34.27 733 SER A O 1
ATOM 1633 N N . ILE A 1 219 ? 36.215 -34.611 2.635 1.00 33.52 734 ILE A N 1
ATOM 1634 C CA . ILE A 1 219 ? 37.151 -35.704 2.878 1.00 32.83 734 ILE A CA 1
ATOM 1635 C C . ILE A 1 219 ? 38.340 -35.245 3.724 1.00 32.11 734 ILE A C 1
ATOM 1636 O O . ILE A 1 219 ? 39.037 -34.288 3.378 1.00 32.13 734 ILE A O 1
ATOM 1641 N N . ILE A 1 220 ? 38.534 -35.925 4.850 1.00 31.11 735 ILE A N 1
ATOM 1642 C CA . ILE A 1 220 ? 39.686 -35.705 5.719 1.00 30.12 735 ILE A CA 1
ATOM 1643 C C . ILE A 1 220 ? 40.393 -37.034 5.981 1.00 29.55 735 ILE A C 1
ATOM 1644 O O . ILE A 1 220 ? 39.898 -38.094 5.586 1.00 29.45 735 ILE A O 1
ATOM 1649 N N . ASN A 1 221 ? 41.544 -36.963 6.650 1.00 28.75 736 ASN A N 1
ATOM 1650 C CA . ASN A 1 221 ? 42.360 -38.132 7.008 1.00 28.00 736 ASN A CA 1
ATOM 1651 C C . ASN A 1 221 ? 43.141 -38.719 5.839 1.00 27.61 736 ASN A C 1
ATOM 1652 O O . ASN A 1 221 ? 42.759 -38.559 4.676 1.00 27.47 736 ASN A O 1
ATOM 1657 N N . THR A 1 222 ? 44.244 -39.391 6.164 1.00 27.05 737 THR A N 1
ATOM 1658 C CA . THR A 1 222 ? 44.898 -40.290 5.226 1.00 26.57 737 THR A CA 1
ATOM 1659 C C . THR A 1 222 ? 43.970 -41.493 5.072 1.00 26.22 737 THR A C 1
ATOM 1660 O O . THR A 1 222 ? 43.425 -41.990 6.059 1.00 26.20 737 THR A O 1
ATOM 1664 N N . ARG A 1 223 ? 43.786 -41.934 3.831 1.00 25.84 738 ARG A N 1
ATOM 1665 C CA . ARG A 1 223 ? 42.808 -42.967 3.479 1.00 25.60 738 ARG A CA 1
ATOM 1666 C C . ARG A 1 223 ? 42.681 -44.118 4.485 1.00 25.24 738 ARG A C 1
ATOM 1667 O O . ARG A 1 223 ? 41.572 -44.469 4.894 1.00 25.09 738 ARG A O 1
ATOM 1675 N N . GLN A 1 224 ? 43.817 -44.689 4.880 1.00 24.84 739 GLN A N 1
ATOM 1676 C CA . GLN A 1 224 ? 43.843 -45.880 5.734 1.00 24.55 739 GLN A CA 1
ATOM 1677 C C . GLN A 1 224 ? 43.418 -45.611 7.184 1.00 24.37 739 GLN A C 1
ATOM 1678 O O . GLN A 1 224 ? 43.078 -46.541 7.923 1.00 24.22 739 GLN A O 1
ATOM 1684 N N . TYR A 1 225 ? 43.428 -44.338 7.574 1.00 24.05 740 TYR A N 1
ATOM 1685 C CA . TYR A 1 225 ? 43.091 -43.934 8.935 1.00 24.07 740 TYR A CA 1
ATOM 1686 C C . TYR A 1 225 ? 41.783 -43.148 8.965 1.00 24.11 740 TYR A C 1
ATOM 1687 O O . TYR A 1 225 ? 41.429 -42.540 9.981 1.00 24.10 740 TYR A O 1
ATOM 1696 N N . ARG A 1 226 ? 41.068 -43.183 7.844 1.00 24.15 741 ARG A N 1
ATOM 1697 C CA . ARG A 1 226 ? 39.841 -42.412 7.657 1.00 24.17 741 ARG A CA 1
ATOM 1698 C C . ARG A 1 226 ? 38.672 -42.995 8.443 1.00 24.12 741 ARG A C 1
ATOM 1699 O O . ARG A 1 226 ? 38.433 -44.200 8.418 1.00 24.02 741 ARG A O 1
ATOM 1707 N N . ALA A 1 227 ? 37.954 -42.119 9.137 1.00 24.38 742 ALA A N 1
ATOM 1708 C CA . ALA A 1 227 ? 36.793 -42.499 9.939 1.00 24.65 742 ALA A CA 1
ATOM 1709 C C . ALA A 1 227 ? 35.589 -42.898 9.069 1.00 24.84 742 ALA A C 1
ATOM 1710 O O . ALA A 1 227 ? 35.415 -42.355 7.976 1.00 24.76 742 ALA A O 1
ATOM 1712 N N . PRO A 1 228 ? 34.760 -43.850 9.553 1.00 25.05 743 PRO A N 1
ATOM 1713 C CA . PRO A 1 228 ? 33.563 -44.320 8.840 1.00 25.23 743 PRO A CA 1
ATOM 1714 C C . PRO A 1 228 ? 32.589 -43.202 8.467 1.00 25.44 743 PRO A C 1
ATOM 1715 O O . PRO A 1 228 ? 32.029 -43.218 7.370 1.00 25.51 743 PRO A O 1
ATOM 1719 N N . GLU A 1 229 ? 32.396 -42.244 9.373 1.00 25.68 744 GLU A N 1
ATOM 1720 C CA . GLU A 1 229 ? 31.482 -41.122 9.143 1.00 25.92 744 GLU A CA 1
ATOM 1721 C C . GLU A 1 229 ? 32.002 -40.148 8.080 1.00 26.02 744 GLU A C 1
ATOM 1722 O O . GLU A 1 229 ? 31.222 -39.400 7.483 1.00 26.06 744 GLU A O 1
ATOM 1728 N N . VAL A 1 230 ? 33.315 -40.160 7.855 1.00 26.05 745 VAL A N 1
ATOM 1729 C CA . VAL A 1 230 ? 33.926 -39.365 6.790 1.00 26.15 745 VAL A CA 1
ATOM 1730 C C . VAL A 1 230 ? 33.656 -40.030 5.442 1.00 26.28 745 VAL A C 1
ATOM 1731 O O . VAL A 1 230 ? 33.186 -39.375 4.510 1.00 26.45 745 VAL A O 1
ATOM 1735 N N . ILE A 1 231 ? 33.943 -41.329 5.358 1.00 26.38 746 ILE A N 1
ATOM 1736 C CA . ILE A 1 231 ? 33.701 -42.123 4.151 1.00 26.47 746 ILE A CA 1
ATOM 1737 C C . ILE A 1 231 ? 32.228 -42.073 3.749 1.00 26.64 746 ILE A C 1
ATOM 1738 O O . ILE A 1 231 ? 31.900 -41.787 2.595 1.00 26.67 746 ILE A O 1
ATOM 1743 N N . LEU A 1 232 ? 31.346 -42.333 4.711 1.00 26.87 747 LEU A N 1
ATOM 1744 C CA . LEU A 1 232 ? 29.906 -42.340 4.457 1.00 27.06 747 LEU A CA 1
ATOM 1745 C C . LEU A 1 232 ? 29.293 -40.940 4.348 1.00 27.26 747 LEU A C 1
ATOM 1746 O O . LEU A 1 232 ? 28.084 -40.809 4.153 1.00 27.42 747 LEU A O 1
ATOM 1751 N N . ASN A 1 233 ? 30.131 -39.907 4.468 1.00 27.48 748 ASN A N 1
ATOM 1752 C CA . ASN A 1 233 ? 29.712 -38.506 4.313 1.00 27.77 748 ASN A CA 1
ATOM 1753 C C . ASN A 1 233 ? 28.610 -38.084 5.297 1.00 27.89 748 ASN A C 1
ATOM 1754 O O . ASN A 1 233 ? 27.696 -37.337 4.945 1.00 28.11 748 ASN A O 1
ATOM 1759 N N . LEU A 1 234 ? 28.718 -38.557 6.538 1.00 28.02 749 LEU A N 1
ATOM 1760 C CA . LEU A 1 234 ? 27.712 -38.292 7.570 1.00 28.14 749 LEU A CA 1
ATOM 1761 C C . LEU A 1 234 ? 28.018 -37.055 8.413 1.00 28.24 749 LEU A C 1
ATOM 1762 O O . LEU A 1 234 ? 27.305 -36.762 9.377 1.00 28.18 749 LEU A O 1
ATOM 1767 N N . GLY A 1 235 ? 29.074 -36.334 8.047 1.00 28.44 750 GLY A N 1
ATOM 1768 C CA . GLY A 1 235 ? 29.562 -35.217 8.853 1.00 28.69 750 GLY A CA 1
ATOM 1769 C C . GLY A 1 235 ? 30.496 -35.715 9.938 1.00 28.82 750 GLY A C 1
ATOM 1770 O O . GLY A 1 235 ? 30.342 -36.834 10.434 1.00 28.98 750 GLY A O 1
ATOM 1771 N N . TRP A 1 236 ? 31.465 -34.885 10.313 1.00 28.94 751 TRP A N 1
ATOM 1772 C CA . TRP A 1 236 ? 32.485 -35.289 11.279 1.00 28.98 751 TRP A CA 1
ATOM 1773 C C . TRP A 1 236 ? 32.806 -34.197 12.293 1.00 29.14 751 TRP A C 1
ATOM 1774 O O . TRP A 1 236 ? 32.554 -33.015 12.049 1.00 29.07 751 TRP A O 1
ATOM 1785 N N . ASP A 1 237 ? 33.363 -34.611 13.430 1.00 29.30 752 ASP A N 1
ATOM 1786 C CA . ASP A 1 237 ? 33.872 -33.685 14.438 1.00 29.54 752 ASP A CA 1
ATOM 1787 C C . ASP A 1 237 ? 35.152 -34.232 15.080 1.00 29.35 752 ASP A C 1
ATOM 1788 O O . ASP A 1 237 ? 35.834 -35.071 14.490 1.00 29.52 752 ASP A O 1
ATOM 1793 N N . VAL A 1 238 ? 35.466 -33.767 16.286 1.00 29.09 753 VAL A N 1
ATOM 1794 C CA . VAL A 1 238 ? 36.702 -34.147 16.979 1.00 28.75 753 VAL A CA 1
ATOM 1795 C C . VAL A 1 238 ? 36.795 -35.654 17.290 1.00 28.53 753 VAL A C 1
ATOM 1796 O O . VAL A 1 238 ? 37.882 -36.178 17.545 1.00 28.60 753 VAL A O 1
ATOM 1800 N N . SER A 1 239 ? 35.657 -36.344 17.250 1.00 28.17 754 SER A N 1
ATOM 1801 C CA . SER A 1 239 ? 35.614 -37.782 17.514 1.00 27.79 754 SER A CA 1
ATOM 1802 C C . SER A 1 239 ? 36.176 -38.608 16.354 1.00 27.50 754 SER A C 1
ATOM 1803 O O . SER A 1 239 ? 36.486 -39.789 16.526 1.00 27.49 754 SER A O 1
ATOM 1806 N N . SER A 1 240 ? 36.303 -37.988 15.180 1.00 27.08 755 SER A N 1
ATOM 1807 C CA . SER A 1 240 ? 36.929 -38.637 14.023 1.00 26.68 755 SER A CA 1
ATOM 1808 C C . SER A 1 240 ? 38.420 -38.912 14.253 1.00 26.44 755 SER A C 1
ATOM 1809 O O . SER A 1 240 ? 38.943 -39.923 13.778 1.00 26.40 755 SER A O 1
ATOM 1812 N N . ASP A 1 241 ? 39.088 -38.014 14.984 1.00 26.05 756 ASP A N 1
ATOM 1813 C CA . ASP A 1 241 ? 40.484 -38.205 15.409 1.00 25.88 756 ASP A CA 1
ATOM 1814 C C . ASP A 1 241 ? 40.663 -39.470 16.249 1.00 25.64 756 ASP A C 1
ATOM 1815 O O . ASP A 1 241 ? 41.716 -40.112 16.205 1.00 25.54 756 ASP A O 1
ATOM 1820 N N . MET A 1 242 ? 39.630 -39.819 17.013 1.00 25.33 757 MET A N 1
ATOM 1821 C CA . MET A 1 242 ? 39.662 -41.009 17.858 1.00 25.08 757 MET A CA 1
ATOM 1822 C C . MET A 1 242 ? 39.692 -42.313 17.063 1.00 24.41 757 MET A C 1
ATOM 1823 O O . MET A 1 242 ? 40.353 -43.263 17.469 1.00 24.35 757 MET A O 1
ATOM 1828 N N . TRP A 1 243 ? 38.986 -42.359 15.935 1.00 23.80 758 TRP A N 1
ATOM 1829 C CA . TRP A 1 243 ? 39.040 -43.533 15.063 1.00 23.24 758 TRP A CA 1
ATOM 1830 C C . TRP A 1 243 ? 40.446 -43.738 14.492 1.00 22.90 758 TRP A C 1
ATOM 1831 O O . TRP A 1 243 ? 40.946 -44.863 14.444 1.00 22.81 758 TRP A O 1
ATOM 1842 N N . SER A 1 244 ? 41.069 -42.642 14.063 1.00 22.44 759 SER A N 1
ATOM 1843 C CA . SER A 1 244 ? 42.417 -42.672 13.506 1.00 22.12 759 SER A CA 1
ATOM 1844 C C . SER A 1 244 ? 43.421 -43.163 14.540 1.00 21.91 759 SER A C 1
ATOM 1845 O O . SER A 1 244 ? 44.334 -43.927 14.217 1.00 21.79 759 SER A O 1
ATOM 1848 N N . PHE A 1 245 ? 43.228 -42.724 15.783 1.00 21.62 760 PHE A N 1
ATOM 1849 C CA . PHE A 1 245 ? 44.065 -43.116 16.908 1.00 21.51 760 PHE A CA 1
ATOM 1850 C C . PHE A 1 245 ? 44.040 -44.629 17.129 1.00 21.48 760 PHE A C 1
ATOM 1851 O O . PHE A 1 245 ? 45.074 -45.234 17.425 1.00 21.48 760 PHE A O 1
ATOM 1859 N N . GLY A 1 246 ? 42.862 -45.231 16.972 1.00 21.35 761 GLY A N 1
ATOM 1860 C CA . GLY A 1 246 ? 42.698 -46.677 17.100 1.00 21.17 761 GLY A CA 1
ATOM 1861 C C . GLY A 1 246 ? 43.438 -47.450 16.026 1.00 21.16 761 GLY A C 1
ATOM 1862 O O . GLY A 1 246 ? 43.974 -48.531 16.290 1.00 21.09 761 GLY A O 1
ATOM 1863 N N . CYS A 1 247 ? 43.463 -46.895 14.814 1.00 21.13 762 CYS A N 1
ATOM 1864 C CA . CYS A 1 247 ? 44.210 -47.481 13.700 1.00 21.15 762 CYS A CA 1
ATOM 1865 C C . CYS A 1 247 ? 45.714 -47.379 13.937 1.00 21.22 762 CYS A C 1
ATOM 1866 O O . CYS A 1 247 ? 46.457 -48.317 13.638 1.00 21.30 762 CYS A O 1
ATOM 1869 N N . VAL A 1 248 ? 46.150 -46.239 14.477 1.00 21.23 763 VAL A N 1
ATOM 1870 C CA . VAL A 1 248 ? 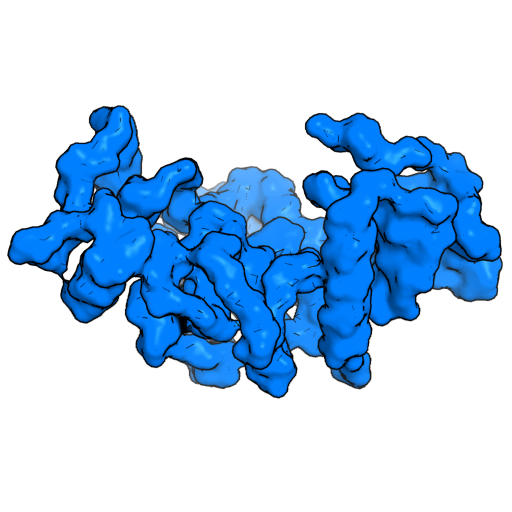47.546 -46.035 14.866 1.00 21.29 763 VAL A CA 1
ATOM 1871 C C . VAL A 1 248 ? 47.980 -47.094 15.881 1.00 21.52 763 VAL A C 1
ATOM 1872 O O . VAL A 1 248 ? 49.008 -47.751 15.692 1.00 21.60 763 VAL A O 1
ATOM 1876 N N . LEU A 1 249 ? 47.184 -47.267 16.937 1.00 21.65 764 LEU A N 1
ATOM 1877 C CA . LEU A 1 249 ? 47.494 -48.222 18.005 1.00 21.93 764 LEU A CA 1
ATOM 1878 C C . LEU A 1 249 ? 47.550 -49.669 17.530 1.00 21.98 764 LEU A C 1
ATOM 1879 O O . LEU A 1 249 ? 48.409 -50.433 17.970 1.00 22.02 764 LEU A O 1
ATOM 1884 N N . ALA A 1 250 ? 46.631 -50.041 16.642 1.00 22.10 765 ALA A N 1
ATOM 1885 C CA . ALA A 1 250 ? 46.631 -51.373 16.046 1.00 22.23 765 ALA A CA 1
ATOM 1886 C C . ALA A 1 250 ? 47.922 -51.600 15.267 1.00 22.38 765 ALA A C 1
ATOM 1887 O O . ALA A 1 250 ? 48.507 -52.686 15.323 1.00 22.42 765 ALA A O 1
ATOM 1889 N N . GLU A 1 251 ? 48.363 -50.557 14.565 1.00 22.47 766 GLU A N 1
ATOM 1890 C CA . GLU A 1 251 ? 49.592 -50.590 13.778 1.00 22.65 766 GLU A CA 1
ATOM 1891 C C . GLU A 1 251 ? 50.845 -50.634 14.657 1.00 22.68 766 GLU A C 1
ATOM 1892 O O . GLU A 1 251 ? 51.814 -51.310 14.315 1.00 22.66 766 GLU A O 1
ATOM 1898 N N . LEU A 1 252 ? 50.823 -49.921 15.782 1.00 22.71 767 LEU A N 1
ATOM 1899 C CA . LEU A 1 252 ? 51.931 -49.973 16.743 1.00 22.90 767 LEU A CA 1
ATOM 1900 C C . LEU A 1 252 ? 52.097 -51.367 17.349 1.00 23.00 767 LEU A C 1
ATOM 1901 O O . LEU A 1 252 ? 53.200 -51.757 17.734 1.00 22.97 767 LEU A O 1
ATOM 1906 N N . TYR A 1 253 ? 50.995 -52.110 17.414 1.00 23.21 768 TYR A N 1
ATOM 1907 C CA . TYR A 1 253 ? 50.973 -53.451 17.991 1.00 23.48 768 TYR A CA 1
ATOM 1908 C C . TYR A 1 253 ? 51.390 -54.543 17.000 1.00 23.42 768 TYR A C 1
ATOM 1909 O O . TYR A 1 253 ? 52.133 -55.453 17.361 1.00 23.48 768 TYR A O 1
ATOM 1918 N N . THR A 1 254 ? 50.909 -54.452 15.761 1.00 23.53 769 THR A N 1
ATOM 1919 C CA . THR A 1 254 ? 51.161 -55.487 14.750 1.00 23.54 769 THR A CA 1
ATOM 1920 C C . THR A 1 254 ? 52.280 -55.138 13.772 1.00 23.69 769 THR A C 1
ATOM 1921 O O . THR A 1 254 ? 52.828 -56.025 13.111 1.00 23.81 769 THR A O 1
ATOM 1925 N N . GLY A 1 255 ? 52.599 -53.850 13.666 1.00 23.68 770 GLY A N 1
ATOM 1926 C CA . GLY A 1 255 ? 53.600 -53.374 12.713 1.00 23.78 770 GLY A CA 1
ATOM 1927 C C . GLY A 1 255 ? 53.052 -53.142 11.315 1.00 23.79 770 GLY A C 1
ATOM 1928 O O . GLY A 1 255 ? 53.781 -52.716 10.420 1.00 23.73 770 GLY A O 1
ATOM 1929 N N . SER A 1 256 ? 51.765 -53.421 11.128 1.00 23.88 771 SER A N 1
ATOM 1930 C CA . SER A 1 256 ? 51.116 -53.266 9.829 1.00 24.07 771 SER A CA 1
ATOM 1931 C C . SER A 1 256 ? 49.789 -52.515 9.934 1.00 24.02 771 SER A C 1
ATOM 1932 O O . SER A 1 256 ? 49.196 -52.431 11.012 1.00 23.95 771 SER A O 1
ATOM 1935 N N . LEU A 1 257 ? 49.343 -51.963 8.807 1.00 24.03 772 LEU A N 1
ATOM 1936 C CA . LEU A 1 257 ? 48.094 -51.208 8.734 1.00 24.07 772 LEU A CA 1
ATOM 1937 C C . LEU A 1 257 ? 46.894 -52.068 9.109 1.00 24.20 772 LEU A C 1
ATOM 1938 O O . LEU A 1 257 ? 46.802 -53.231 8.708 1.00 24.16 772 LEU A O 1
ATOM 1943 N N . LEU A 1 258 ? 45.975 -51.493 9.875 1.00 24.36 773 LEU A N 1
ATOM 1944 C CA . LEU A 1 258 ? 44.730 -52.178 10.189 1.00 24.54 773 LEU A CA 1
ATOM 1945 C C . LEU A 1 258 ? 43.879 -52.310 8.930 1.00 24.68 773 LEU A C 1
ATOM 1946 O O . LEU A 1 258 ? 43.289 -53.362 8.685 1.00 24.67 773 LEU A O 1
ATOM 1951 N N . PHE A 1 259 ? 43.836 -51.240 8.137 1.00 24.93 774 PHE A N 1
ATOM 1952 C CA . PHE A 1 259 ? 43.093 -51.233 6.880 1.00 25.19 774 PHE A CA 1
ATOM 1953 C C . PHE A 1 259 ? 44.001 -51.047 5.665 1.00 25.44 774 PHE A C 1
ATOM 1954 O O . PHE A 1 259 ? 44.279 -49.924 5.247 1.00 25.40 774 PHE A O 1
ATOM 1962 N N . ARG A 1 260 ? 44.459 -52.164 5.110 1.00 25.79 775 ARG A N 1
ATOM 1963 C CA . ARG A 1 260 ? 45.263 -52.159 3.895 1.00 26.23 775 ARG A CA 1
ATOM 1964 C C . ARG A 1 260 ? 44.327 -52.134 2.687 1.00 26.18 775 ARG A C 1
ATOM 1965 O O . ARG A 1 260 ? 43.840 -53.176 2.243 1.00 26.19 775 ARG A O 1
ATOM 1973 N N . THR A 1 261 ? 44.082 -50.934 2.165 1.00 26.25 776 THR A N 1
ATOM 1974 C CA . THR A 1 261 ? 43.075 -50.716 1.122 1.00 26.43 776 THR A CA 1
ATOM 1975 C C . THR A 1 261 ? 43.353 -49.434 0.328 1.00 26.62 776 THR A C 1
ATOM 1976 O O . THR A 1 261 ? 44.117 -48.577 0.779 1.00 26.74 776 THR A O 1
ATOM 1980 N N . HIS A 1 262 ? 42.734 -49.306 -0.845 1.00 26.89 777 HIS A N 1
ATOM 1981 C CA . HIS A 1 262 ? 42.851 -48.075 -1.639 1.00 27.30 777 HIS A CA 1
ATOM 1982 C C . HIS A 1 262 ? 41.514 -47.507 -2.148 1.00 27.39 777 HIS A C 1
ATOM 1983 O O . HIS A 1 262 ? 41.494 -46.503 -2.863 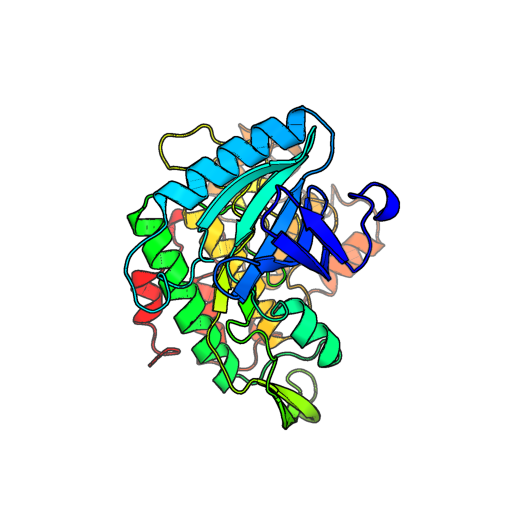1.00 27.58 777 HIS A O 1
ATOM 1990 N N . GLU A 1 263 ? 40.408 -48.144 -1.771 1.00 27.40 778 GLU A N 1
ATOM 1991 C CA . GLU A 1 263 ? 39.074 -47.667 -2.150 1.00 27.58 778 GLU A CA 1
ATOM 1992 C C . GLU A 1 263 ? 38.075 -47.753 -0.997 1.00 27.26 778 GLU A C 1
ATOM 1993 O O . GLU A 1 263 ? 38.154 -48.653 -0.160 1.00 27.23 778 GLU A O 1
ATOM 1999 N N . HIS A 1 264 ? 37.136 -46.810 -0.976 1.00 26.98 779 HIS A N 1
ATOM 2000 C CA . HIS A 1 264 ? 36.168 -46.678 0.110 1.00 26.77 779 HIS A CA 1
ATOM 2001 C C . HIS A 1 264 ? 35.309 -47.918 0.349 1.00 26.77 779 HIS A C 1
ATOM 2002 O O . HIS A 1 264 ? 35.156 -48.348 1.493 1.00 26.86 779 HIS A O 1
ATOM 2009 N N . MET A 1 265 ? 34.752 -48.482 -0.722 1.00 26.71 780 MET A N 1
ATOM 2010 C CA . MET A 1 265 ? 33.885 -49.659 -0.615 1.00 26.68 780 MET A CA 1
ATOM 2011 C C . MET A 1 265 ? 34.558 -50.829 0.086 1.00 26.47 780 MET A C 1
ATOM 2012 O O . MET A 1 265 ? 33.993 -51.405 1.015 1.00 26.49 780 MET A O 1
ATOM 2017 N N . GLU A 1 266 ? 35.765 -51.168 -0.365 1.00 26.32 781 GLU A N 1
ATOM 2018 C CA . GLU A 1 266 ? 36.567 -52.220 0.250 1.00 26.16 781 GLU A CA 1
ATOM 2019 C C . GLU A 1 266 ? 36.868 -51.869 1.709 1.00 25.88 781 GLU A C 1
ATOM 2020 O O . GLU A 1 266 ? 36.714 -52.705 2.602 1.00 25.80 781 GLU A O 1
ATOM 2026 N N . HIS A 1 267 ? 37.282 -50.622 1.928 1.00 25.52 782 HIS A N 1
ATOM 2027 C CA . HIS A 1 267 ? 37.554 -50.080 3.258 1.00 25.28 782 HIS A CA 1
ATOM 2028 C C . HIS A 1 267 ? 36.379 -50.336 4.212 1.00 25.27 782 HIS A C 1
ATOM 2029 O O . HIS A 1 267 ? 36.575 -50.794 5.339 1.00 25.07 782 HIS A O 1
ATOM 2036 N N . LEU A 1 268 ? 35.166 -50.046 3.746 1.00 25.30 783 LEU A N 1
ATOM 2037 C CA . LEU A 1 268 ? 33.958 -50.224 4.549 1.00 25.40 783 LEU A CA 1
ATOM 2038 C C . LEU A 1 268 ? 33.675 -51.686 4.880 1.00 25.53 783 LEU A C 1
ATOM 2039 O O . LEU A 1 268 ? 33.327 -52.011 6.018 1.00 25.54 783 LEU A O 1
ATOM 2044 N N . ALA A 1 269 ? 33.834 -52.558 3.887 1.00 25.74 784 ALA A N 1
ATOM 2045 C CA . ALA A 1 269 ? 33.644 -53.996 4.072 1.00 25.92 784 ALA A CA 1
ATOM 2046 C C . ALA A 1 269 ? 34.683 -54.590 5.021 1.00 26.17 784 ALA A C 1
ATOM 2047 O O . ALA A 1 269 ? 34.391 -55.543 5.743 1.00 26.18 784 ALA A O 1
ATOM 2049 N N . MET A 1 270 ? 35.889 -54.021 5.013 1.00 26.65 785 MET A N 1
ATOM 2050 C CA . MET A 1 270 ? 36.952 -54.410 5.943 1.00 27.24 785 MET A CA 1
ATOM 2051 C C . MET A 1 270 ? 36.614 -54.057 7.390 1.00 27.53 785 MET A C 1
ATOM 2052 O O . MET A 1 270 ? 36.971 -54.795 8.308 1.00 27.57 785 MET A O 1
ATOM 2057 N N . MET A 1 271 ? 35.931 -52.929 7.581 1.00 28.00 786 MET A N 1
ATOM 2058 C CA . MET A 1 271 ? 35.510 -52.480 8.910 1.00 28.58 786 MET A CA 1
ATOM 2059 C C . MET A 1 271 ? 34.522 -53.448 9.546 1.00 29.02 786 MET A C 1
ATOM 2060 O O . MET A 1 271 ? 34.556 -53.673 10.756 1.00 28.96 786 MET A O 1
ATOM 2065 N N . GLU A 1 272 ? 33.650 -54.020 8.720 1.00 29.75 787 GLU A N 1
ATOM 2066 C CA . GLU A 1 272 ? 32.663 -54.989 9.185 1.00 30.43 787 GLU A CA 1
ATOM 2067 C C . GLU A 1 272 ? 33.292 -56.336 9.530 1.00 30.71 787 GLU A C 1
ATOM 2068 O O . GLU A 1 272 ? 32.865 -56.996 10.477 1.00 30.97 787 GLU A O 1
ATOM 2074 N N . SER A 1 273 ? 34.308 -56.731 8.767 1.00 31.10 788 SER A N 1
ATOM 2075 C CA . SER A 1 273 ? 35.001 -57.998 8.994 1.00 31.50 788 SER A CA 1
ATOM 2076 C C . SER A 1 273 ? 35.937 -57.954 10.200 1.00 31.83 788 SER A C 1
ATOM 2077 O O . SER A 1 273 ? 36.102 -58.957 10.894 1.00 31.89 788 SER A O 1
ATOM 2080 N N . ILE A 1 274 ? 36.544 -56.794 10.443 1.00 32.29 789 ILE A N 1
ATOM 2081 C CA . ILE A 1 274 ? 37.557 -56.652 11.492 1.00 32.75 789 ILE A CA 1
ATOM 2082 C C . ILE A 1 274 ? 36.967 -56.214 12.839 1.00 33.16 789 ILE A C 1
ATOM 2083 O O . ILE A 1 274 ? 37.311 -56.778 13.878 1.00 33.13 789 ILE A O 1
ATOM 2088 N N . ILE A 1 275 ? 36.082 -55.220 12.817 1.00 33.77 790 ILE A N 1
ATOM 2089 C CA . ILE A 1 275 ? 35.502 -54.693 14.051 1.00 34.48 790 ILE A CA 1
ATOM 2090 C C . ILE A 1 275 ? 34.058 -55.157 14.273 1.00 35.00 790 ILE A C 1
ATOM 2091 O O . ILE A 1 275 ? 33.817 -56.076 15.057 1.00 35.16 790 ILE A O 1
ATOM 2096 N N . GLN A 1 276 ? 33.112 -54.528 13.578 1.00 35.63 791 GLN A N 1
ATOM 2097 C CA . GLN A 1 276 ? 31.685 -54.748 13.814 1.00 36.32 791 GLN A CA 1
ATOM 2098 C C . GLN A 1 276 ? 30.873 -54.345 12.587 1.00 36.67 791 GLN A C 1
ATOM 2099 O O . GLN A 1 276 ? 31.344 -53.549 11.774 1.00 36.84 791 GLN A O 1
ATOM 2105 N N . PRO A 1 277 ? 29.653 -54.898 12.437 1.00 37.04 792 PRO A N 1
ATOM 2106 C CA . PRO A 1 277 ? 28.773 -54.397 11.380 1.00 37.28 792 PRO A CA 1
ATOM 2107 C C . PRO A 1 277 ? 28.428 -52.925 11.598 1.00 37.54 792 PRO A C 1
ATOM 2108 O O . PRO A 1 277 ? 28.328 -52.474 12.742 1.00 37.61 792 PRO A O 1
ATOM 2112 N N . ILE A 1 278 ? 28.269 -52.188 10.502 1.00 37.86 793 ILE A N 1
ATOM 2113 C CA . ILE A 1 278 ? 27.945 -50.765 10.556 1.00 38.16 793 ILE A CA 1
ATOM 2114 C C . ILE A 1 278 ? 26.512 -50.574 11.059 1.00 38.51 793 ILE A C 1
ATOM 2115 O O . ILE A 1 278 ? 25.577 -51.138 10.481 1.00 38.52 793 ILE A O 1
ATOM 2120 N N . PRO A 1 279 ? 26.341 -49.790 12.147 1.00 38.85 794 PRO A N 1
ATOM 2121 C CA . PRO A 1 279 ? 25.031 -49.492 12.729 1.00 39.15 794 PRO A CA 1
ATOM 2122 C C . PRO A 1 279 ? 23.996 -49.128 11.670 1.00 39.46 794 PRO A C 1
ATOM 2123 O O . PRO A 1 279 ? 24.281 -48.330 10.773 1.00 39.45 794 PRO A O 1
ATOM 2127 N N . LYS A 1 280 ? 22.810 -49.721 11.791 1.00 39.89 795 LYS A N 1
ATOM 2128 C CA . LYS A 1 280 ? 21.736 -49.581 10.808 1.00 40.32 795 LYS A CA 1
ATOM 2129 C C . LYS A 1 280 ? 21.350 -48.120 10.562 1.00 40.47 795 LYS A C 1
ATOM 2130 O O . LYS A 1 280 ? 21.006 -47.746 9.439 1.00 40.49 795 LYS A O 1
ATOM 2136 N N . ASN A 1 281 ? 21.422 -47.305 11.614 1.00 40.76 796 ASN A N 1
ATOM 2137 C CA . ASN A 1 281 ? 21.093 -45.880 11.540 1.00 41.06 796 ASN A CA 1
ATOM 2138 C C . ASN A 1 281 ? 22.062 -45.075 10.676 1.00 41.32 796 ASN A C 1
ATOM 2139 O O . ASN A 1 281 ? 21.656 -44.139 9.985 1.00 41.40 796 ASN A O 1
ATOM 2141 N N . MET A 1 282 ? 23.341 -45.441 10.724 1.00 41.59 797 MET A N 1
ATOM 2142 C CA . MET A 1 282 ? 24.370 -44.771 9.930 1.00 41.81 797 MET A CA 1
ATOM 2143 C C . MET A 1 282 ? 24.224 -45.068 8.438 1.00 41.98 797 MET A C 1
ATOM 2144 O O . MET A 1 282 ? 24.394 -44.177 7.604 1.00 41.93 797 MET A O 1
ATOM 2149 N N . LEU A 1 283 ? 23.901 -46.320 8.115 1.00 42.24 798 LEU A N 1
ATOM 2150 C CA . LEU A 1 283 ? 23.634 -46.731 6.735 1.00 42.54 798 LEU A CA 1
ATOM 2151 C C . LEU A 1 283 ? 22.404 -46.024 6.168 1.00 42.83 798 LEU A C 1
ATOM 2152 O O . LEU A 1 283 ? 22.351 -45.729 4.972 1.00 42.87 798 LEU A O 1
ATOM 2157 N N . TYR A 1 284 ? 21.424 -45.753 7.031 1.00 43.22 799 TYR A N 1
ATOM 2158 C CA . TYR A 1 284 ? 20.221 -45.019 6.637 1.00 43.65 799 TYR A CA 1
ATOM 2159 C C . TYR A 1 284 ? 20.512 -43.551 6.327 1.00 43.73 799 TYR A C 1
ATOM 2160 O O . TYR A 1 284 ? 20.018 -43.016 5.335 1.00 43.85 799 TYR A O 1
ATOM 2169 N N . GLU A 1 285 ? 21.311 -42.909 7.177 1.00 43.87 800 GLU A N 1
ATOM 2170 C CA . GLU A 1 285 ? 21.681 -41.504 6.981 1.00 43.97 800 GLU A CA 1
ATOM 2171 C C . GLU A 1 285 ? 22.615 -41.321 5.784 1.00 43.93 800 GLU A C 1
ATOM 2172 O O . GLU A 1 285 ? 22.718 -40.223 5.232 1.00 44.07 800 GLU A O 1
ATOM 2178 N N . ALA A 1 286 ? 23.286 -42.403 5.388 1.00 43.83 801 ALA A N 1
ATOM 2179 C CA . ALA A 1 286 ? 24.210 -42.388 4.253 1.00 43.73 801 ALA A CA 1
ATOM 2180 C C . ALA A 1 286 ? 23.492 -42.354 2.905 1.00 43.66 801 ALA A C 1
ATOM 2181 O O . ALA A 1 286 ? 24.044 -41.863 1.919 1.00 43.71 801 ALA A O 1
ATOM 2183 N N . THR A 1 287 ? 22.266 -42.873 2.870 1.00 43.61 802 THR A N 1
ATOM 2184 C CA . THR A 1 287 ? 21.456 -42.885 1.648 1.00 43.54 802 THR A CA 1
ATOM 2185 C C . THR A 1 287 ? 21.047 -41.473 1.230 1.00 43.47 802 THR A C 1
ATOM 2186 O O . THR A 1 287 ? 20.731 -41.231 0.063 1.00 43.51 802 THR A O 1
ATOM 2190 N N . LYS A 1 288 ? 21.069 -40.551 2.190 1.00 43.38 803 LYS A N 1
ATOM 2191 C CA . LYS A 1 288 ? 20.709 -39.153 1.951 1.00 43.27 803 LYS A CA 1
ATOM 2192 C C . LYS A 1 288 ? 21.921 -38.292 1.580 1.00 43.11 803 LYS A C 1
ATOM 2193 O O . LYS A 1 288 ? 21.765 -37.148 1.146 1.00 43.13 803 LYS A O 1
ATOM 2199 N N . THR A 1 289 ? 23.121 -38.847 1.746 1.00 42.85 804 THR A N 1
ATOM 2200 C CA . THR A 1 289 ? 24.364 -38.121 1.468 1.00 42.59 804 THR A CA 1
ATOM 2201 C C . THR A 1 289 ? 25.126 -38.741 0.292 1.00 42.43 804 THR A C 1
ATOM 2202 O O . THR A 1 289 ? 24.577 -39.561 -0.446 1.00 42.39 804 THR A O 1
ATOM 2206 N N . ASN A 1 290 ? 26.387 -38.343 0.125 1.00 42.20 805 ASN A N 1
ATOM 2207 C CA . ASN A 1 290 ? 27.253 -38.894 -0.921 1.00 41.98 805 ASN A CA 1
ATOM 2208 C C . ASN A 1 290 ? 27.755 -40.308 -0.611 1.00 41.79 805 ASN A C 1
ATOM 2209 O O . ASN A 1 290 ? 28.468 -40.910 -1.416 1.00 41.79 805 ASN A O 1
ATOM 2214 N N . GLY A 1 291 ? 27.381 -40.831 0.554 1.00 41.55 806 GLY A N 1
ATOM 2215 C CA . GLY A 1 291 ? 27.693 -42.210 0.925 1.00 41.31 806 GLY A CA 1
ATOM 2216 C C . GLY A 1 291 ? 26.679 -43.191 0.367 1.00 41.16 806 GLY A C 1
ATOM 2217 O O . GLY A 1 291 ? 26.759 -44.395 0.622 1.00 41.04 806 GLY A O 1
ATOM 2218 N N . SER A 1 292 ? 25.729 -42.660 -0.402 1.00 41.03 807 SER A N 1
ATOM 2219 C CA . SER A 1 292 ? 24.646 -43.427 -1.015 1.00 40.97 807 SER A CA 1
ATOM 2220 C C . SER A 1 292 ? 25.125 -44.611 -1.860 1.00 40.81 807 SER A C 1
ATOM 2221 O O . SER A 1 292 ? 24.530 -45.690 -1.807 1.00 40.74 807 SER A O 1
ATOM 2224 N N . LYS A 1 293 ? 26.201 -44.408 -2.622 1.00 40.68 808 LYS A N 1
ATOM 2225 C CA . LYS A 1 293 ? 26.712 -45.433 -3.543 1.00 40.56 808 LYS A CA 1
ATOM 2226 C C . LYS A 1 293 ? 27.327 -46.652 -2.835 1.00 40.40 808 LYS A C 1
ATOM 2227 O O . LYS A 1 293 ? 27.667 -47.643 -3.482 1.00 40.34 808 LYS A O 1
ATOM 2233 N N . TYR A 1 294 ? 27.457 -46.570 -1.513 1.00 40.30 809 TYR A N 1
ATOM 2234 C CA . TYR A 1 294 ? 28.011 -47.659 -0.711 1.00 40.29 809 TYR A CA 1
ATOM 2235 C C . TYR A 1 294 ? 26.927 -48.514 -0.052 1.00 40.51 809 TYR A C 1
ATOM 2236 O O . TYR A 1 294 ? 27.202 -49.616 0.430 1.00 40.45 809 TYR A O 1
ATOM 2245 N N . VAL A 1 295 ? 25.698 -48.005 -0.041 1.00 40.84 810 VAL A N 1
ATOM 2246 C CA . VAL A 1 295 ? 24.602 -48.640 0.686 1.00 41.28 810 VAL A CA 1
ATOM 2247 C C . VAL A 1 295 ? 23.577 -49.284 -0.250 1.00 41.60 810 VAL A C 1
ATOM 2248 O O . VAL A 1 295 ? 23.150 -48.676 -1.232 1.00 41.60 810 VAL A O 1
ATOM 2252 N N . ASN A 1 296 ? 23.204 -50.524 0.062 1.00 42.10 811 ASN A N 1
ATOM 2253 C CA . ASN A 1 296 ? 22.052 -51.169 -0.559 1.00 42.69 811 ASN A CA 1
ATOM 2254 C C . ASN A 1 296 ? 20.787 -50.625 0.101 1.00 42.94 811 ASN A C 1
ATOM 2255 O O . ASN A 1 296 ? 20.412 -51.048 1.197 1.00 42.98 811 ASN A O 1
ATOM 2260 N N . LYS A 1 297 ? 20.156 -49.664 -0.571 1.00 43.37 812 LYS A N 1
ATOM 2261 C CA . LYS A 1 297 ? 19.046 -48.882 -0.012 1.00 43.77 812 LYS A CA 1
ATOM 2262 C C . LYS A 1 297 ? 17.891 -49.729 0.535 1.00 43.99 812 LYS A C 1
ATOM 2263 O O . LYS A 1 297 ? 17.359 -49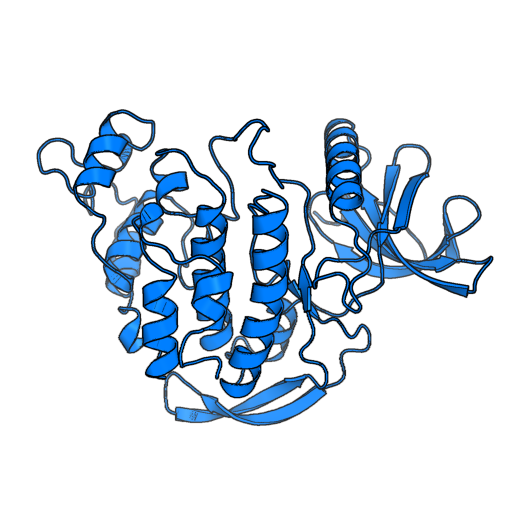.441 1.612 1.00 44.13 812 LYS A O 1
ATOM 2269 N N . ASP A 1 298 ? 17.520 -50.772 -0.205 1.00 44.12 813 ASP A N 1
ATOM 2270 C CA . ASP A 1 298 ? 16.372 -51.608 0.146 1.00 44.23 813 ASP A CA 1
ATOM 2271 C C . ASP A 1 298 ? 16.606 -52.455 1.401 1.00 44.10 813 ASP A C 1
ATOM 2272 O O . ASP A 1 298 ? 15.775 -52.461 2.313 1.00 44.18 813 ASP A O 1
ATOM 2277 N N . GLU A 1 299 ? 17.740 -53.151 1.447 1.00 43.82 814 GLU A N 1
ATOM 2278 C CA . GLU A 1 299 ? 18.046 -54.064 2.552 1.00 43.52 814 GLU A CA 1
ATOM 2279 C C . GLU A 1 299 ? 18.744 -53.393 3.743 1.00 43.29 814 GLU A C 1
ATOM 2280 O O . GLU A 1 299 ? 18.996 -54.043 4.765 1.00 43.29 814 GLU A O 1
ATOM 2282 N N . LEU A 1 300 ? 19.038 -52.097 3.603 1.00 42.91 815 LEU A N 1
ATOM 2283 C CA . LEU A 1 300 ? 19.777 -51.307 4.606 1.00 42.50 815 LEU A CA 1
ATOM 2284 C C . LEU A 1 300 ? 21.091 -51.950 5.071 1.00 42.13 815 LEU A C 1
ATOM 2285 O O . LEU A 1 300 ? 21.374 -52.027 6.269 1.00 42.06 815 LEU A O 1
ATOM 2290 N N . LYS A 1 301 ? 21.880 -52.410 4.104 1.00 41.64 816 LYS A N 1
ATOM 2291 C CA . LYS A 1 301 ? 23.180 -53.022 4.365 1.00 41.21 816 LYS A CA 1
ATOM 2292 C C . LYS A 1 301 ? 24.226 -52.498 3.385 1.00 40.63 816 LYS A C 1
ATOM 2293 O O . LYS A 1 301 ? 23.887 -51.809 2.416 1.00 40.54 816 LYS A O 1
ATOM 2299 N N . LEU A 1 302 ? 25.494 -52.814 3.644 1.00 39.92 817 LEU A N 1
ATOM 2300 C CA . LEU A 1 302 ? 26.570 -52.480 2.714 1.00 39.31 817 LEU A CA 1
ATOM 2301 C C . LEU A 1 302 ? 26.365 -53.189 1.384 1.00 38.91 817 LEU A C 1
ATOM 2302 O O . LEU A 1 302 ? 26.026 -54.375 1.355 1.00 38.96 817 LEU A O 1
ATOM 2307 N N . ALA A 1 303 ? 26.571 -52.457 0.292 1.00 38.39 818 ALA A N 1
ATOM 2308 C CA . ALA A 1 303 ? 26.456 -53.008 -1.057 1.00 37.88 818 ALA A CA 1
ATOM 2309 C C . ALA A 1 303 ? 27.654 -53.902 -1.393 1.00 37.60 818 ALA A C 1
ATOM 2310 O O . ALA A 1 303 ? 28.362 -53.682 -2.379 1.00 37.59 818 ALA A O 1
ATOM 2312 N N . TRP A 1 304 ? 27.862 -54.914 -0.554 1.00 37.24 819 TRP A N 1
ATOM 2313 C CA . TRP A 1 304 ? 28.983 -55.837 -0.663 1.00 36.92 819 TRP A CA 1
ATOM 2314 C C . TRP A 1 304 ? 28.443 -57.269 -0.693 1.00 37.05 819 TRP A C 1
ATOM 2315 O O . TRP A 1 304 ? 27.577 -57.616 0.114 1.00 37.04 819 TRP A O 1
ATOM 2326 N N . PRO A 1 305 ? 28.951 -58.112 -1.615 1.00 37.12 820 PRO A N 1
ATOM 2327 C CA . PRO A 1 305 ? 30.049 -57.865 -2.549 1.00 37.21 820 PRO A CA 1
ATOM 2328 C C . PRO A 1 305 ? 29.641 -57.256 -3.897 1.00 37.27 820 PRO A C 1
ATOM 2329 O O . PRO A 1 305 ? 30.458 -57.231 -4.818 1.00 37.28 820 PRO A O 1
ATOM 2333 N N . GLU A 1 306 ? 28.408 -56.762 -4.004 1.00 37.41 821 GLU A N 1
ATOM 2334 C CA . GLU A 1 306 ? 27.886 -56.228 -5.273 1.00 37.64 821 GLU A CA 1
ATOM 2335 C C . GLU A 1 306 ? 28.794 -55.180 -5.916 1.00 37.64 821 GLU A C 1
ATOM 2336 O O . GLU A 1 306 ? 29.108 -55.272 -7.105 1.00 37.67 821 GLU A O 1
ATOM 2342 N N . ASN A 1 307 ? 29.212 -54.194 -5.122 1.00 37.64 822 ASN A N 1
ATOM 2343 C CA . ASN A 1 307 ? 30.001 -53.063 -5.616 1.00 37.64 822 ASN A CA 1
ATOM 2344 C C . ASN A 1 307 ? 31.520 -53.245 -5.529 1.00 37.63 822 ASN A C 1
ATOM 2345 O O . ASN A 1 307 ? 32.267 -52.265 -5.554 1.00 37.67 822 ASN A O 1
ATOM 2350 N N . ALA A 1 308 ? 31.975 -54.493 -5.434 1.00 37.63 823 ALA A N 1
ATOM 2351 C CA . ALA A 1 308 ? 33.406 -54.795 -5.457 1.00 37.75 823 ALA A CA 1
ATOM 2352 C C . ALA A 1 308 ? 33.992 -54.529 -6.843 1.00 37.90 823 ALA A C 1
ATOM 2353 O O . ALA A 1 308 ? 33.259 -54.470 -7.833 1.00 38.02 823 ALA A O 1
ATOM 2355 N N . SER A 1 309 ? 35.312 -54.367 -6.907 1.00 38.02 824 SER A N 1
ATOM 2356 C CA . SER A 1 309 ? 35.994 -54.046 -8.161 1.00 38.11 824 SER A CA 1
ATOM 2357 C C . SER A 1 309 ? 36.671 -55.258 -8.811 1.00 38.12 824 SER A C 1
ATOM 2358 O O . SER A 1 309 ? 36.959 -55.239 -10.010 1.00 38.21 824 SER A O 1
ATOM 2361 N N . SER A 1 310 ? 36.926 -56.297 -8.016 1.00 38.09 825 SER A N 1
ATOM 2362 C CA . SER A 1 310 ? 37.511 -57.550 -8.504 1.00 38.13 825 SER A CA 1
ATOM 2363 C C . SER A 1 310 ? 37.294 -58.674 -7.493 1.00 38.14 825 SER A C 1
ATOM 2364 O O . SER A 1 310 ? 36.854 -58.425 -6.369 1.00 38.22 825 SER A O 1
ATOM 2367 N N . ILE A 1 311 ? 37.606 -59.905 -7.896 1.00 38.16 826 ILE A N 1
ATOM 2368 C CA . ILE A 1 311 ? 37.538 -61.056 -6.989 1.00 38.23 826 ILE A CA 1
ATOM 2369 C C . ILE A 1 311 ? 38.671 -61.044 -5.965 1.00 38.17 826 ILE A C 1
ATOM 2370 O O . ILE A 1 311 ? 38.526 -61.579 -4.863 1.00 38.12 826 ILE A O 1
ATOM 2375 N N . ASN A 1 312 ? 39.796 -60.436 -6.340 1.00 38.20 827 ASN A N 1
ATOM 2376 C CA . ASN A 1 312 ? 40.929 -60.265 -5.434 1.00 38.31 827 ASN A CA 1
ATOM 2377 C C . ASN A 1 312 ? 40.573 -59.359 -4.259 1.00 38.12 827 ASN A C 1
ATOM 2378 O O . ASN A 1 312 ? 40.967 -59.622 -3.123 1.00 38.08 827 ASN A O 1
ATOM 2383 N N . SER A 1 313 ? 39.816 -58.303 -4.550 1.00 37.93 828 SER A N 1
ATOM 2384 C CA . SER A 1 313 ? 39.292 -57.397 -3.536 1.00 37.86 828 SER A CA 1
ATOM 2385 C C . SER A 1 313 ? 38.380 -58.132 -2.550 1.00 37.90 828 SER A C 1
ATOM 2386 O O . SER A 1 313 ? 38.407 -57.857 -1.350 1.00 37.92 828 SER A O 1
ATOM 2389 N N . ILE A 1 314 ? 37.583 -59.068 -3.067 1.00 37.83 829 ILE A N 1
ATOM 2390 C CA . ILE A 1 314 ? 36.705 -59.900 -2.245 1.00 37.77 829 ILE A CA 1
ATOM 2391 C C . ILE A 1 314 ? 37.510 -60.885 -1.397 1.00 37.84 829 ILE A C 1
ATOM 2392 O O . ILE A 1 314 ? 37.250 -61.037 -0.201 1.00 37.79 829 ILE A O 1
ATOM 2397 N N . LYS A 1 315 ? 38.486 -61.542 -2.021 1.00 37.98 830 LYS A N 1
ATOM 2398 C CA . LYS A 1 315 ? 39.376 -62.464 -1.315 1.00 38.19 830 LYS A CA 1
ATOM 2399 C C . LYS A 1 315 ? 40.183 -61.746 -0.235 1.00 38.16 830 LYS A C 1
ATOM 2400 O O . LYS A 1 315 ? 40.438 -62.307 0.830 1.00 38.18 830 LYS A O 1
ATOM 2406 N N . HIS A 1 316 ? 40.562 -60.499 -0.516 1.00 38.18 831 HIS A N 1
ATOM 2407 C CA . HIS A 1 316 ? 41.294 -59.662 0.434 1.00 38.23 831 HIS A CA 1
ATOM 2408 C C . HIS A 1 316 ? 40.472 -59.369 1.689 1.00 38.04 831 HIS A C 1
ATOM 2409 O O . HIS A 1 316 ? 40.977 -59.491 2.806 1.00 37.98 831 HIS A O 1
ATOM 2416 N N . VAL A 1 317 ? 39.208 -58.996 1.495 1.00 37.92 832 VAL A N 1
ATOM 2417 C CA . VAL A 1 317 ? 38.289 -58.715 2.602 1.00 37.89 832 VAL A CA 1
ATOM 2418 C C . VAL A 1 317 ? 37.935 -59.987 3.379 1.00 37.97 832 VAL A C 1
ATOM 2419 O O . VAL A 1 317 ? 37.771 -59.947 4.598 1.00 38.03 832 VAL A O 1
ATOM 2423 N N . LYS A 1 318 ? 37.834 -61.107 2.665 1.00 38.06 833 LYS A N 1
ATOM 2424 C CA . LYS A 1 318 ? 37.562 -62.409 3.275 1.00 38.15 833 LYS A CA 1
ATOM 2425 C C . LYS A 1 318 ? 38.725 -62.866 4.157 1.00 38.10 833 LYS A C 1
ATOM 2426 O O . LYS A 1 318 ? 38.514 -63.506 5.188 1.00 38.11 833 LYS A O 1
ATOM 2432 N N . LYS A 1 319 ? 39.946 -62.527 3.745 1.00 38.08 834 LYS A N 1
ATOM 2433 C CA . LYS A 1 319 ? 41.158 -62.889 4.481 1.00 38.05 834 LYS A CA 1
ATOM 2434 C C . LYS A 1 319 ? 41.367 -62.056 5.748 1.00 37.91 834 LYS A C 1
ATOM 2435 O O . LYS A 1 319 ? 42.259 -62.355 6.547 1.00 37.88 834 LYS A O 1
ATOM 2441 N N . CYS A 1 320 ? 40.552 -61.016 5.922 1.00 37.70 835 CYS A N 1
ATOM 2442 C CA . CYS A 1 320 ? 40.660 -60.125 7.076 1.00 37.61 835 CYS A CA 1
ATOM 2443 C C . CYS A 1 320 ? 40.188 -60.781 8.371 1.00 37.42 835 CYS A C 1
ATOM 2444 O O . CYS A 1 320 ? 39.018 -61.141 8.514 1.00 37.49 835 CYS A O 1
ATOM 2447 N N . LEU A 1 321 ? 41.118 -60.935 9.307 1.00 37.20 836 LEU A N 1
ATOM 2448 C CA . LEU A 1 321 ? 40.822 -61.473 10.630 1.00 36.98 836 LEU A CA 1
ATOM 2449 C C . LEU A 1 321 ? 40.146 -60.415 11.507 1.00 36.71 836 LEU A C 1
ATOM 2450 O O . LEU A 1 321 ? 40.494 -59.235 11.430 1.00 36.52 836 LEU A O 1
ATOM 2455 N N . PRO A 1 322 ? 39.166 -60.832 12.334 1.00 36.60 837 PRO A N 1
ATOM 2456 C CA . PRO A 1 322 ? 38.586 -59.925 13.331 1.00 36.44 837 PRO A CA 1
ATOM 2457 C C . PRO A 1 322 ? 39.638 -59.448 14.328 1.00 36.35 837 PRO A C 1
ATOM 2458 O O . PRO A 1 322 ? 40.647 -60.126 14.532 1.00 36.20 837 PRO A O 1
ATOM 2462 N N . LEU A 1 323 ? 39.395 -58.293 14.939 1.00 36.37 838 LEU A N 1
ATOM 2463 C CA . LEU A 1 323 ? 40.390 -57.627 15.783 1.00 36.52 838 LEU A CA 1
ATOM 2464 C C . LEU A 1 323 ? 40.923 -58.477 16.945 1.00 36.70 838 LEU A C 1
ATOM 2465 O O . LEU A 1 323 ? 42.101 -58.376 17.292 1.00 36.61 838 LEU A O 1
ATOM 2470 N N . TYR A 1 324 ? 40.066 -59.317 17.527 1.00 36.98 839 TYR A N 1
ATOM 2471 C CA . TYR A 1 324 ? 40.450 -60.136 18.684 1.00 37.35 839 TYR A CA 1
ATOM 2472 C C . TYR A 1 324 ? 41.434 -61.266 18.361 1.00 37.73 839 TYR A C 1
ATOM 2473 O O . TYR A 1 324 ? 42.157 -61.732 19.248 1.00 37.87 839 TYR A O 1
ATOM 2482 N N . LYS A 1 325 ? 41.449 -61.705 17.103 1.00 38.03 840 LYS A N 1
ATOM 2483 C CA . LYS A 1 325 ? 42.454 -62.650 16.615 1.00 38.42 840 LYS A CA 1
ATOM 2484 C C . LYS A 1 325 ? 43.793 -61.960 16.357 1.00 38.64 840 LYS A C 1
ATOM 2485 O O . LYS A 1 325 ? 44.843 -62.602 16.369 1.00 38.64 840 LYS A O 1
ATOM 2491 N N . ILE A 1 326 ? 43.743 -60.654 16.107 1.00 38.89 841 ILE A N 1
ATOM 2492 C CA . ILE A 1 326 ? 44.937 -59.867 15.810 1.00 39.24 841 ILE A CA 1
ATOM 2493 C C . ILE A 1 326 ? 45.588 -59.357 17.102 1.00 39.35 841 ILE A C 1
ATOM 2494 O O . ILE A 1 326 ? 46.804 -59.466 17.276 1.00 39.31 841 ILE A O 1
ATOM 2499 N N . ILE A 1 327 ? 44.771 -58.812 18.000 1.00 39.54 842 ILE A N 1
ATOM 2500 C CA . ILE A 1 327 ? 45.249 -58.294 19.280 1.00 39.74 842 ILE A CA 1
ATOM 2501 C C . ILE A 1 327 ? 45.177 -59.378 20.360 1.00 39.99 842 ILE A C 1
ATOM 2502 O O . ILE A 1 327 ? 44.101 -59.688 20.874 1.00 40.08 842 ILE A O 1
ATOM 2507 N N . LYS A 1 328 ? 46.333 -59.944 20.694 1.00 40.34 843 LYS A N 1
ATOM 2508 C CA . LYS A 1 328 ? 46.422 -61.056 21.643 1.00 40.68 843 LYS A CA 1
ATOM 2509 C C . LYS A 1 328 ? 46.281 -60.633 23.107 1.00 40.78 843 LYS A C 1
ATOM 2510 O O . LYS A 1 328 ? 45.854 -61.426 23.948 1.00 40.92 843 LYS A O 1
ATOM 2516 N N . HIS A 1 329 ? 46.645 -59.388 23.400 1.00 40.87 844 HIS A N 1
ATOM 2517 C CA . HIS A 1 329 ? 46.575 -58.840 24.752 1.00 40.99 844 HIS A CA 1
ATOM 2518 C C . HIS A 1 329 ? 45.130 -58.486 25.106 1.00 40.84 844 HIS A C 1
ATOM 2519 O O . HIS A 1 329 ? 44.461 -57.782 24.348 1.00 40.97 844 HIS A O 1
ATOM 2526 N N . GLU A 1 330 ? 44.659 -58.968 26.256 1.00 40.64 845 GLU A N 1
ATOM 2527 C CA . GLU A 1 330 ? 43.239 -58.864 26.620 1.00 40.43 845 GLU A CA 1
ATOM 2528 C C . GLU A 1 330 ? 42.780 -57.448 26.981 1.00 40.05 845 GLU A C 1
ATOM 2529 O O . GLU A 1 330 ? 41.745 -56.990 26.493 1.00 40.04 845 GLU A O 1
ATOM 2535 N N . LEU A 1 331 ? 43.536 -56.767 27.837 1.00 39.67 846 LEU A N 1
ATOM 2536 C CA . LEU A 1 331 ? 43.198 -55.400 28.235 1.00 39.21 846 LEU A CA 1
ATOM 2537 C C . LEU A 1 331 ? 43.360 -54.412 27.082 1.00 38.88 846 LEU A C 1
ATOM 2538 O O . LEU A 1 331 ? 42.583 -53.464 26.959 1.00 38.86 846 LEU A O 1
ATOM 2543 N N . PHE A 1 332 ? 44.365 -54.645 26.241 1.00 38.41 847 PHE A N 1
ATOM 2544 C CA . PHE A 1 332 ? 44.604 -53.805 25.071 1.00 37.95 847 PHE A CA 1
ATOM 2545 C C . PHE A 1 332 ? 43.543 -54.021 23.994 1.00 37.65 847 PHE A C 1
ATOM 2546 O O . PHE A 1 332 ? 43.194 -53.090 23.266 1.00 37.66 847 PHE A O 1
ATOM 2554 N N . CYS A 1 333 ? 43.036 -55.248 23.901 1.00 37.25 848 CYS A N 1
ATOM 2555 C CA . CYS A 1 333 ? 41.956 -55.573 22.975 1.00 36.97 848 CYS A CA 1
ATOM 2556 C C . CYS A 1 333 ? 40.674 -54.842 23.367 1.00 36.52 848 CYS A C 1
ATOM 2557 O O . CYS A 1 333 ? 40.037 -54.209 22.524 1.00 36.61 848 CYS A O 1
ATOM 2560 N N . ASP A 1 334 ? 40.318 -54.927 24.650 1.00 35.93 849 ASP A N 1
ATOM 2561 C CA . ASP A 1 334 ? 39.175 -54.204 25.216 1.00 35.42 849 ASP A CA 1
ATOM 2562 C C . ASP A 1 334 ? 39.327 -52.694 25.020 1.00 34.87 849 ASP A C 1
ATOM 2563 O O . ASP A 1 334 ? 38.376 -52.005 24.644 1.00 34.82 849 ASP A O 1
ATOM 2568 N N . PHE A 1 335 ? 40.536 -52.201 25.280 1.00 34.27 850 PHE A N 1
ATOM 2569 C CA . PHE A 1 335 ? 40.897 -50.795 25.105 1.00 33.69 850 PHE A CA 1
ATOM 2570 C C . PHE A 1 335 ? 40.677 -50.345 23.661 1.00 33.36 850 PHE A C 1
ATOM 2571 O O . PHE A 1 335 ? 40.131 -49.270 23.413 1.00 33.20 850 PHE A O 1
ATOM 2579 N N . LEU A 1 336 ? 41.082 -51.192 22.719 1.00 33.02 851 LEU A N 1
ATOM 2580 C CA . LEU A 1 336 ? 41.011 -50.878 21.297 1.00 32.69 851 LEU A CA 1
ATOM 2581 C C . LEU A 1 336 ? 39.583 -50.899 20.753 1.00 32.45 851 LEU A C 1
ATOM 2582 O O . LEU A 1 336 ? 39.221 -50.062 19.925 1.00 32.35 851 LEU A O 1
ATOM 2587 N N . TYR A 1 337 ? 38.779 -51.853 21.223 1.00 32.22 852 TYR A N 1
ATOM 2588 C CA . TYR A 1 337 ? 37.373 -51.944 20.825 1.00 32.02 852 TYR A CA 1
ATOM 2589 C C . TYR A 1 337 ? 36.557 -50.737 21.288 1.00 32.01 852 TYR A C 1
ATOM 2590 O O . TYR A 1 337 ? 35.615 -50.326 20.606 1.00 32.01 852 TYR A O 1
ATOM 2599 N N . SER A 1 338 ? 36.922 -50.184 22.445 1.00 31.93 853 SER A N 1
ATOM 2600 C CA . SER A 1 338 ? 36.306 -48.962 22.963 1.00 31.93 853 SER A CA 1
ATOM 2601 C C . SER A 1 338 ? 36.529 -47.811 21.989 1.00 31.84 853 SER A C 1
ATOM 2602 O O . SER A 1 338 ? 35.606 -47.054 21.681 1.00 31.85 853 SER A O 1
ATOM 2605 N N . ILE A 1 339 ? 37.763 -47.705 21.502 1.00 31.68 854 ILE A N 1
ATOM 2606 C CA . ILE A 1 339 ? 38.165 -46.641 20.594 1.00 31.55 854 ILE A CA 1
ATOM 2607 C C . ILE A 1 339 ? 37.561 -46.849 19.202 1.00 31.48 854 ILE A C 1
ATOM 2608 O O . ILE A 1 339 ? 36.934 -45.940 18.652 1.00 31.41 854 ILE A O 1
ATOM 2613 N N . LEU A 1 340 ? 37.734 -48.051 18.656 1.00 31.35 855 LEU A N 1
ATOM 2614 C CA . LEU A 1 340 ? 37.306 -48.356 17.291 1.00 31.30 855 LEU A CA 1
ATOM 2615 C C . LEU A 1 340 ? 35.807 -48.643 17.195 1.00 31.40 855 LEU A C 1
ATOM 2616 O O . LEU A 1 340 ? 35.387 -49.709 16.739 1.00 31.37 855 LEU A O 1
ATOM 2621 N N . GLN A 1 341 ? 35.012 -47.674 17.634 1.00 31.52 856 GLN A N 1
ATOM 2622 C CA . GLN A 1 341 ? 33.563 -47.734 17.538 1.00 31.69 856 GLN A CA 1
ATOM 2623 C C . GLN A 1 341 ? 33.162 -47.066 16.232 1.00 31.65 856 GLN A C 1
ATOM 2624 O O . GLN A 1 341 ? 33.575 -45.935 15.963 1.00 31.60 856 GLN A O 1
ATOM 2630 N N . ILE A 1 342 ? 32.373 -47.759 15.415 1.00 31.75 857 ILE A N 1
ATOM 2631 C CA . ILE A 1 342 ? 31.953 -47.207 14.123 1.00 31.92 857 ILE A CA 1
ATOM 2632 C C . ILE A 1 342 ? 31.040 -45.993 14.310 1.00 32.13 857 ILE A C 1
ATOM 2633 O O . ILE A 1 342 ? 31.163 -45.002 13.586 1.00 32.18 857 ILE A O 1
ATOM 2638 N N . ASP A 1 343 ? 30.144 -46.072 15.292 1.00 32.30 858 ASP A N 1
ATOM 2639 C CA . ASP A 1 343 ? 29.329 -44.931 15.686 1.00 32.47 858 ASP A CA 1
ATOM 2640 C C . ASP A 1 343 ? 30.217 -43.923 16.417 1.00 32.59 858 ASP A C 1
ATOM 2641 O O . ASP A 1 343 ? 30.745 -44.233 17.488 1.00 32.74 858 ASP A O 1
ATOM 2646 N N . PRO A 1 344 ? 30.397 -42.719 15.835 1.00 32.62 859 PRO A N 1
ATOM 2647 C CA . PRO A 1 344 ? 31.281 -41.709 16.425 1.00 32.71 859 PRO A CA 1
ATOM 2648 C C . PRO A 1 344 ? 30.811 -41.175 17.780 1.00 32.92 859 PRO A C 1
ATOM 2649 O O . PRO A 1 344 ? 31.638 -40.719 18.573 1.00 3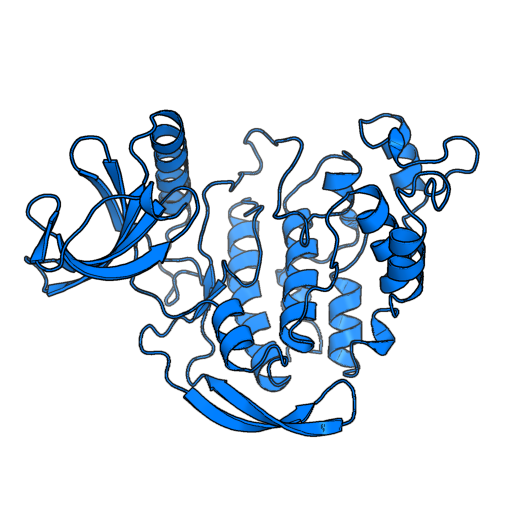2.97 859 PRO A O 1
ATOM 2653 N N . THR A 1 345 ? 29.504 -41.237 18.037 1.00 33.07 860 THR A N 1
ATOM 2654 C CA . THR A 1 345 ? 28.930 -40.748 19.295 1.00 33.27 860 THR A CA 1
ATOM 2655 C C . THR A 1 345 ? 29.221 -41.687 20.465 1.00 33.28 860 THR A C 1
ATOM 2656 O O . THR A 1 345 ? 29.147 -41.282 21.626 1.00 33.32 860 THR A O 1
ATOM 2660 N N . LEU A 1 346 ? 29.561 -42.935 20.149 1.00 33.34 861 LEU A N 1
ATOM 2661 C CA . LEU A 1 346 ? 29.851 -43.947 21.163 1.00 33.33 861 LEU A CA 1
ATOM 2662 C C . LEU A 1 346 ? 31.334 -44.016 21.529 1.00 33.37 861 LEU A C 1
ATOM 2663 O O . LEU A 1 346 ? 31.712 -44.720 22.468 1.00 33.36 861 LEU A O 1
ATOM 2668 N N . ARG A 1 347 ? 32.165 -43.286 20.787 1.00 33.45 862 ARG A N 1
ATOM 2669 C CA . ARG A 1 347 ? 33.604 -43.235 21.049 1.00 33.48 862 ARG A CA 1
ATOM 2670 C C . ARG A 1 347 ? 33.905 -42.438 22.314 1.00 33.60 862 ARG A C 1
ATOM 2671 O O . ARG A 1 347 ? 33.306 -41.383 22.540 1.00 33.59 862 ARG A O 1
ATOM 2679 N N . PRO A 1 348 ? 34.837 -42.941 23.143 1.00 33.71 863 PRO A N 1
ATOM 2680 C CA . PRO A 1 348 ? 35.227 -42.224 24.350 1.00 33.84 863 PRO A CA 1
ATOM 2681 C C . PRO A 1 348 ? 36.123 -41.026 24.040 1.00 34.02 863 PRO A C 1
ATOM 2682 O O . PRO A 1 348 ? 36.779 -40.992 22.995 1.00 33.98 863 PRO A O 1
ATOM 2686 N N . SER A 1 349 ? 36.129 -40.051 24.945 1.00 34.22 864 SER A N 1
ATOM 2687 C CA . SER A 1 349 ? 37.030 -38.909 24.853 1.00 34.38 864 SER A CA 1
ATOM 2688 C C . SER A 1 349 ? 38.409 -39.312 25.380 1.00 34.52 864 SER A C 1
ATOM 2689 O O . SER A 1 349 ? 38.524 -40.309 26.097 1.00 34.40 864 SER A O 1
ATOM 2692 N N . PRO A 1 350 ? 39.461 -38.550 25.020 1.00 34.77 865 PRO A N 1
ATOM 2693 C CA . PRO A 1 350 ? 40.799 -38.839 25.539 1.00 35.11 865 PRO A CA 1
ATOM 2694 C C . PRO A 1 350 ? 40.871 -38.861 27.070 1.00 35.54 865 PRO A C 1
ATOM 2695 O O . PRO A 1 350 ? 41.613 -39.666 27.635 1.00 35.46 865 PRO A O 1
ATOM 2699 N N . ALA A 1 351 ? 40.099 -37.993 27.723 1.00 36.16 866 ALA A N 1
ATOM 2700 C CA . ALA A 1 351 ? 40.053 -37.930 29.187 1.00 36.76 866 ALA A CA 1
ATOM 2701 C C . ALA A 1 351 ? 39.551 -39.233 29.810 1.00 37.18 866 ALA A C 1
ATOM 2702 O O . ALA A 1 351 ? 40.075 -39.679 30.831 1.00 37.24 866 ALA A O 1
ATOM 2704 N N . GLU A 1 352 ? 38.546 -39.839 29.181 1.00 37.76 867 GLU A N 1
ATOM 2705 C CA . GLU A 1 352 ? 37.955 -41.087 29.665 1.00 38.35 867 GLU A CA 1
ATOM 2706 C C . GLU A 1 352 ? 38.894 -42.282 29.494 1.00 38.60 867 GLU A C 1
ATOM 2707 O O . GLU A 1 352 ? 38.958 -43.154 30.365 1.00 38.69 867 GLU A O 1
ATOM 2713 N N . LEU A 1 353 ? 39.616 -42.310 28.373 1.00 38.88 868 LEU A N 1
ATOM 2714 C CA . LEU A 1 353 ? 40.560 -43.386 28.059 1.00 39.09 868 LEU A CA 1
ATOM 2715 C C . LEU A 1 353 ? 41.754 -43.441 29.002 1.00 39.37 868 LEU A C 1
ATOM 2716 O O . LEU A 1 353 ? 42.309 -44.515 29.238 1.00 39.38 868 LEU A O 1
ATOM 2721 N N . LEU A 1 354 ? 42.150 -42.282 29.523 1.00 39.74 869 LEU A N 1
ATOM 2722 C CA . LEU A 1 354 ? 43.242 -42.190 30.491 1.00 40.16 869 LEU A CA 1
ATOM 2723 C C . LEU A 1 354 ? 42.885 -42.845 31.830 1.00 40.48 869 LEU A C 1
ATOM 2724 O O . LEU A 1 354 ? 43.758 -43.062 32.675 1.00 40.49 869 LEU A O 1
ATOM 2729 N N . LYS A 1 355 ? 41.600 -43.156 32.007 1.00 40.81 870 LYS A N 1
ATOM 2730 C CA . LYS A 1 355 ? 41.103 -43.832 33.204 1.00 41.14 870 LYS A CA 1
ATOM 2731 C C . LYS A 1 355 ? 40.939 -45.338 32.990 1.00 41.20 870 LYS A C 1
ATOM 2732 O O . LYS A 1 355 ? 40.637 -46.073 33.934 1.00 41.30 870 LYS A O 1
ATOM 2738 N N . HIS A 1 356 ? 41.137 -45.791 31.752 1.00 41.29 871 HIS A N 1
ATOM 2739 C CA . HIS A 1 356 ? 40.986 -47.206 31.402 1.00 41.35 871 HIS A CA 1
ATOM 2740 C C . HIS A 1 356 ? 42.022 -48.068 32.120 1.00 41.58 871 HIS A C 1
ATOM 2741 O O . HIS A 1 356 ? 43.150 -47.632 32.352 1.00 41.57 871 HIS A O 1
ATOM 2748 N N . LYS A 1 357 ? 41.622 -49.293 32.457 1.00 41.93 872 LYS A N 1
ATOM 2749 C CA . LYS A 1 357 ? 42.438 -50.221 33.246 1.00 42.27 872 LYS A CA 1
ATOM 2750 C C . LYS A 1 357 ? 43.796 -50.521 32.610 1.00 42.33 872 LYS A C 1
ATOM 2751 O O . LYS A 1 357 ? 44.779 -50.756 33.317 1.00 42.40 872 LYS A O 1
ATOM 2757 N N . PHE A 1 358 ? 43.839 -50.502 31.278 1.00 42.39 873 PHE A N 1
ATOM 2758 C CA . PHE A 1 358 ? 45.059 -50.769 30.514 1.00 42.41 873 PHE A CA 1
ATOM 2759 C C . PHE A 1 358 ? 46.174 -49.757 30.791 1.00 42.59 873 PHE A C 1
ATOM 2760 O O . PHE A 1 358 ? 47.354 -50.110 30.777 1.00 42.63 873 PHE A O 1
ATOM 2768 N N . LEU A 1 359 ? 45.793 -48.509 31.049 1.00 42.81 874 LEU A N 1
ATOM 2769 C CA . LEU A 1 359 ? 46.759 -47.432 31.270 1.00 43.09 874 LEU A CA 1
ATOM 2770 C C . LEU A 1 359 ? 47.044 -47.147 32.750 1.00 43.42 874 LEU A C 1
ATOM 2771 O O . LEU A 1 359 ? 47.501 -46.057 33.098 1.00 43.53 874 LEU A O 1
ATOM 2776 N N . GLU A 1 360 ? 46.784 -48.126 33.616 1.00 43.80 875 GLU A N 1
ATOM 2777 C CA . GLU A 1 360 ? 47.005 -47.950 35.055 1.00 44.13 875 GLU A CA 1
ATOM 2778 C C . GLU A 1 360 ? 48.150 -48.813 35.575 1.00 44.20 875 GLU A C 1
ATOM 2779 O O . GLU A 1 360 ? 49.246 -48.311 35.834 1.00 44.32 875 GLU A O 1
#

Nearest PDB structures (foldseek):
  3llt-assembly1_A  TM=1.003E+00  e=2.422E-66  Plasmodium falciparum 3D7
  6fyk-assembly1_A  TM=9.100E-01  e=3.258E-32  Homo sapiens
  7ncf-assembly1_A  TM=8.200E-01  e=5.592E-23  Homo sapiens
  6ln1-assembly2_B  TM=8.001E-01  e=5.592E-23  Homo sapiens
  7o7i-assembly1_A  TM=7.875E-01  e=9.011E-23  Homo sapiens

B-factor: mean 34.83, std 6.71, range [15.89, 53.75]

Foldseek 3Di:
DCVQADDDDQQDQFPVFWGFHAWDDDDPFWTWTWTAGPPPRAIKTKTKGGLDPVSVVLVVVVQVVLVLQQDDDPCSLQAWAWDDWDDRDSITMTITHQFAAFLLVLLVQFVLAADDLVLLLLLLLSVLSNLLSCVVVQKAQLEDASRQKTHRDRVFAWDWDWDQGQQPRDIDIGIDTPGSHIHGDDSSVMDGPPGDDDLATYDPLLFALCSLLSVDDGNLRSLSSVLQRSLCNHGSDGQQPDDDSLLSQLLLCQAAHFADLVSLQSSCVDPSVVQAPNPVSGGCPPVPPDDVVSVVVSVPRHYNCSSDVDDQVSVLSNLSNDNPSVSHDRSVVSCVRPSND

Secondary structure (DSSP, 8-state):
-GGGSPP--TT-EETTTEEEEEEEEE-SSEEEEEEEETTT--EEEEEEE-S-HHHHHHHHHHHHHHHHT---STTGGGB--EEEEEEETTEEEEEE-----BHHHHHHHTTTPPPPHHHHHHHHHHHHHHHHHHHHTTEE-S--SGGGEEES-TT--EEEEEEE-TTT--EEEEEEES---EEE---TT-EETTS---S--S-G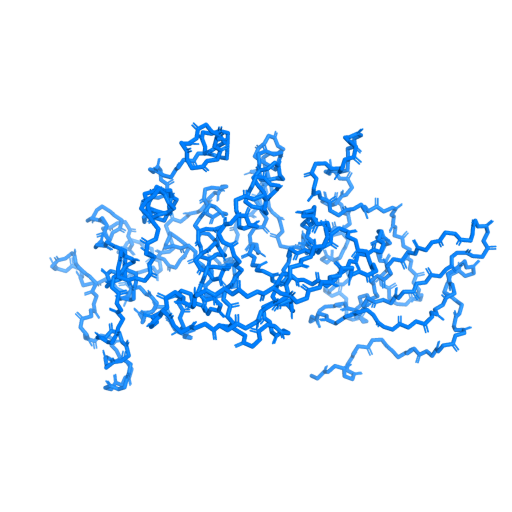GG--HHHHTT----TTHHHHHHHHHHHHHHHSS-S---SSHHHHHHHHHHHT----HHHHHHHTTSGGGGGEETTTTEE-TTTT-S-HHHHHHHHTPPPHHHH---HHHHHHHHHH--SSGGGSPPHHHHTTSGGG-

Sequence (341 aa):
DEIVHFSWKKGMLLNNNAFLVIRKMGDGTFGRVLLCQHIDNKKYYAVKVVRNIKKYTRSAKIEADILKKIQNDDINNNNIVKYHGKFMYYDHMCLIFEPLGPSLYEIITRNNYNGFHIEDIKLYCIEILKALNYLRKMSLTHTDLKPENILLDDPYFEKSLITVRRVTDGKKIQIYRTKSTGIKLIDFGCATFKSDYHGSIINTRQYRAPEVILNLGWDVSSDMWSFGCVLAELYTGSLLFRTHEHMEHLAMMESIIQPIPKNMLYEATKTNGSKYVNKDELKLAWPENASSINSIKHVKKCLPLYKIIKHELFCDFLYSILQIDPTLRPSPAELLKHKFLE

GO terms:
  GO:0004712 protein serine/threonine/tyrosine kinase activity (F, IDA)
  GO:0005634 nucleus (C, IDA)
  GO:0006468 protein phosphorylation (P, IDA)
  GO:0045595 regulation of cell differentiation (P, TAS)

CATH classification: 3.30.200.20 (+1 more: 1.10.510.10)

InterPro domains:
  IPR000719 Protein kinase domain [PF00069] (554-874)
  IPR000719 Protein kinase domain [PS50011] (552-874)
  IPR000719 Protein kinase domain [SM00220] (552-874)
  IPR008271 Serine/threonine-protein kinase, active site [PS00108] (673-685)
  IPR011009 Protein kinase-like domain superfamily [SSF56112] (540-878)
  IPR051175 Dual specificity CLK kinases [PTHR45646] (422-877)